Protein AF-A0A932S8Q9-F1 (afdb_monomer)

Secondary structure (DSSP, 8-state):
---PPP----------S----EEE------TT---BPEEEEEEPPP--B-BTTB--EEEEEEEEE-TTT--EE--EEEEEEEE-S--TT--S-GGG----EEEEESSEEEEEEETTEEEEE-TTS-EEEEEEPPSS-EEEEEEEEEEPPTT-B--SS-SBTTEEEEEEEEEESBTTEEEPPPPTTSSEEE--STTSTT-----S---EEEHHHHHHHHHHHHHHHHHHS-PEEE---B-TT-----TTSSS--SS-S-TT--GGGGT-EEEE---SS-GGG-HHHHHHHHHHHHH--BTTB---EEEEEEEETTEEEEEEEEE-

pLDDT: mean 80.4, std 18.23, range [28.53, 97.06]

Radius of gyration: 26.17 Å; Cα contacts (8 Å, |Δi|>4): 790; chains: 1; bounding box: 67×40×75 Å

Sequence (324 aa):
MIKKRYQCFIVIFTLIGLWPYVNSVWACGSISNPCGLTVTYTVYPYPSNLTTGTPSYAKNYLSCYNPWTQQYLDCKFTFKITGLQDSAGHYHNDDTHPLGQLSASGGSSILQPSSLEVTGQTANTQVAITHTMPEASGTIGAELFIYSPPGYSCGYPCYTETSYRAVGTIYVGVQGLGQIQESGNGYWRLTGAYGQPDVKSLHFWNHYGTSSVTGALSLIAWRYFEETERSMGINDMSLPKGGLFDIHNDWKSPHGMLVGTDNHRIGKAADIDRDGINCEDDADLAEAVKFVNKYGYVSGGQPKAKLLCEHGIGFEGFKHIDFN

Nearest PDB structures (foldseek):
  4b5z-assembly1_A  TM=4.995E-01  e=2.429E-01  Staphylococcus aureus subsp. aureus NCTC 8325
  7akk-assembly1_A  TM=3.963E-01  e=1.107E-01  Homo sapiens
  4ncd-assembly1_A  TM=4.479E-01  e=1.734E-01  Escherichia coli P0301867.5
  4y2o-assembly1_A  TM=4.537E-01  e=6.307E-01  Escherichia coli ETEC H10407
  9cqi-assembly1_B  TM=4.800E-01  e=1.733E+00  Homo sapiens

Mean predicted aligned error: 8.85 Å

Solvent-accessible surface area (backbone atoms only — not comparable to full-atom values): 17429 Å² total; per-residue (Å²): 136,86,83,81,83,80,68,71,65,85,70,80,83,84,78,85,82,81,89,64,70,60,74,57,69,33,56,49,38,51,100,88,51,78,35,23,50,30,53,46,50,43,58,58,85,54,58,33,63,62,46,76,78,48,87,43,66,39,57,36,43,40,36,34,25,31,80,88,77,68,44,52,33,51,28,43,38,38,41,37,53,44,77,43,100,46,37,39,51,52,75,60,66,63,94,70,56,64,76,44,36,54,48,74,45,66,46,38,78,74,42,67,89,42,52,48,33,41,34,31,30,20,62,45,34,57,22,41,37,36,35,39,52,39,64,46,24,22,35,35,38,34,40,38,40,38,34,49,39,93,89,37,40,42,28,77,86,46,72,42,66,43,24,37,66,49,77,51,75,46,57,38,20,33,71,70,49,42,71,63,75,67,43,92,83,51,29,28,44,76,46,64,60,66,82,44,92,81,41,68,31,58,54,90,49,26,47,14,16,27,67,41,46,45,48,47,51,52,51,26,22,42,47,30,16,77,77,65,78,44,56,38,36,40,24,45,30,3,26,63,24,17,14,56,55,37,45,66,72,74,84,47,63,76,65,83,61,53,95,52,58,58,38,28,25,58,15,28,24,36,32,41,55,82,82,87,57,44,36,90,72,36,58,58,56,56,47,18,40,50,47,35,58,74,68,41,76,38,80,93,47,64,56,45,57,42,85,43,66,46,80,48,96,94,38,87,36,45,32,32,40,39,49,94

Structure (mmCIF, N/CA/C/O backbone):
data_AF-A0A932S8Q9-F1
#
_entry.id   AF-A0A932S8Q9-F1
#
loop_
_atom_site.group_PDB
_atom_site.id
_atom_site.type_symbol
_atom_site.label_atom_id
_atom_site.label_alt_id
_atom_site.label_comp_id
_atom_site.label_asym_id
_atom_site.label_entity_id
_atom_site.label_seq_id
_atom_site.pdbx_PDB_ins_code
_atom_site.Cartn_x
_atom_site.Cartn_y
_atom_site.Cartn_z
_atom_site.occupancy
_atom_site.B_iso_or_equiv
_atom_site.auth_seq_id
_atom_site.auth_comp_id
_atom_site.auth_asym_id
_atom_site.auth_atom_id
_atom_site.pdbx_PDB_model_num
ATOM 1 N N . MET A 1 1 ? -36.957 -24.932 42.237 1.00 37.59 1 MET A N 1
ATOM 2 C CA . MET A 1 1 ? -36.098 -24.379 41.164 1.00 37.59 1 MET A CA 1
ATOM 3 C C . MET A 1 1 ? -36.980 -23.734 40.104 1.00 37.59 1 MET A C 1
ATOM 5 O O . MET A 1 1 ? -37.648 -24.449 39.371 1.00 37.59 1 MET A O 1
ATOM 9 N N . ILE A 1 2 ? -37.046 -22.400 40.057 1.00 33.06 2 ILE A N 1
ATOM 10 C CA . ILE A 1 2 ? -37.849 -21.665 39.067 1.00 33.06 2 ILE A CA 1
ATOM 11 C C . ILE A 1 2 ? -36.969 -21.422 37.836 1.00 33.06 2 ILE A C 1
ATOM 13 O O . ILE A 1 2 ? -36.035 -20.626 37.894 1.00 33.06 2 ILE A O 1
ATOM 17 N N . LYS A 1 3 ? -37.250 -22.109 36.723 1.00 31.45 3 LYS A N 1
ATOM 18 C CA . LYS A 1 3 ? -36.654 -21.789 35.417 1.00 31.45 3 LYS A CA 1
ATOM 19 C C . LYS A 1 3 ? -37.267 -20.477 34.918 1.00 31.45 3 LYS A C 1
ATOM 21 O O . LYS A 1 3 ? -38.393 -20.481 34.423 1.00 31.45 3 LYS A O 1
ATOM 26 N N . LYS A 1 4 ? -36.551 -19.356 35.052 1.00 31.77 4 LYS A N 1
ATOM 27 C CA . LYS A 1 4 ? -36.931 -18.100 34.386 1.00 31.77 4 LYS A CA 1
ATOM 28 C C . LYS A 1 4 ? -36.739 -18.271 32.877 1.00 31.77 4 LYS A C 1
ATOM 30 O O . LYS A 1 4 ? -35.650 -18.604 32.421 1.00 31.77 4 LYS A O 1
ATOM 35 N N . ARG A 1 5 ? -37.817 -18.086 32.112 1.00 32.16 5 ARG A N 1
ATOM 36 C CA . ARG A 1 5 ? -37.772 -17.984 30.649 1.00 32.16 5 ARG A CA 1
ATOM 37 C C . ARG A 1 5 ? -37.478 -16.530 30.288 1.00 32.16 5 ARG A C 1
ATOM 39 O O . ARG A 1 5 ? -38.196 -15.641 30.736 1.00 32.16 5 ARG A O 1
ATOM 46 N N . TYR A 1 6 ? -36.432 -16.302 29.504 1.00 37.09 6 TYR A N 1
ATOM 47 C CA . TYR A 1 6 ? -36.066 -14.987 28.988 1.00 37.09 6 TYR A CA 1
ATOM 48 C C . TYR A 1 6 ? -36.687 -14.823 27.597 1.00 37.09 6 TYR A C 1
ATOM 50 O O . TYR A 1 6 ? -36.496 -15.678 26.736 1.00 37.09 6 TYR A O 1
ATOM 58 N N . GLN A 1 7 ? -37.460 -13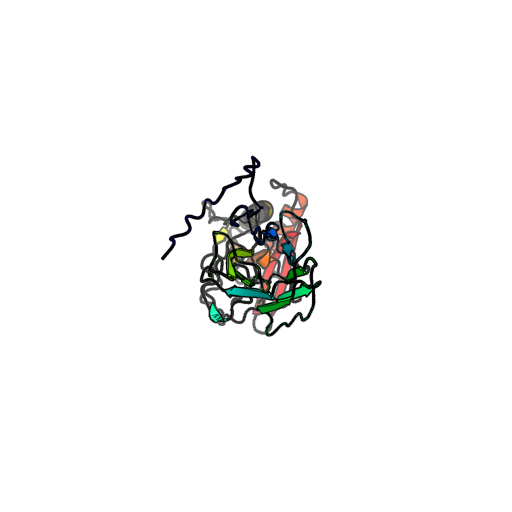.758 27.391 1.00 34.09 7 GLN A N 1
ATOM 59 C CA . GLN A 1 7 ? -37.894 -13.324 26.063 1.00 34.09 7 GLN A CA 1
ATOM 60 C C . GLN A 1 7 ? -36.920 -12.231 25.607 1.00 34.09 7 GLN A C 1
ATOM 62 O O . GLN A 1 7 ? -36.864 -11.182 26.244 1.00 34.09 7 GLN A O 1
ATOM 67 N N . CYS A 1 8 ? -36.125 -12.479 24.561 1.00 35.34 8 CYS A N 1
ATOM 68 C CA . CYS A 1 8 ? -35.377 -11.415 23.882 1.00 35.34 8 CYS A CA 1
ATOM 69 C C . CYS A 1 8 ? -36.233 -10.873 22.731 1.00 35.34 8 CYS A C 1
ATOM 71 O O . CYS A 1 8 ? -36.820 -11.642 21.968 1.00 35.34 8 CYS A O 1
ATOM 73 N N . PHE A 1 9 ? -36.295 -9.549 22.619 1.00 36.12 9 PHE A N 1
ATOM 74 C CA . PHE A 1 9 ? -36.851 -8.857 21.463 1.00 36.12 9 PHE A CA 1
ATOM 75 C C . PHE A 1 9 ? -35.689 -8.466 20.554 1.00 36.12 9 PHE A C 1
ATOM 77 O O . PHE A 1 9 ? -34.791 -7.740 20.973 1.00 36.12 9 PHE A O 1
ATOM 84 N N . ILE A 1 10 ? -35.701 -8.953 19.317 1.00 35.59 10 ILE A N 1
ATOM 85 C CA . ILE A 1 10 ? -34.751 -8.526 18.292 1.00 35.59 10 ILE A CA 1
ATOM 86 C C . ILE A 1 10 ? -35.398 -7.354 17.552 1.00 35.59 10 ILE A C 1
ATOM 88 O O . ILE A 1 10 ? -36.421 -7.531 16.892 1.00 35.59 10 ILE A O 1
ATOM 92 N N . VAL A 1 11 ? -34.811 -6.163 17.661 1.00 32.31 11 VAL A N 1
ATOM 93 C CA . VAL A 1 11 ? -35.176 -5.010 16.829 1.00 32.31 11 VAL A CA 1
ATOM 94 C C . VAL A 1 11 ? -34.116 -4.890 15.741 1.00 32.31 11 VAL A C 1
ATOM 96 O O . VAL A 1 11 ? -33.019 -4.399 15.987 1.00 32.31 11 VAL A O 1
ATOM 99 N N . ILE A 1 12 ? -34.424 -5.386 14.542 1.00 31.80 12 ILE A N 1
ATOM 100 C CA . ILE A 1 12 ? -33.543 -5.259 13.377 1.00 31.80 12 ILE A CA 1
ATOM 101 C C . ILE A 1 12 ? -33.827 -3.908 12.718 1.00 31.80 12 ILE A C 1
ATOM 103 O O . ILE A 1 12 ? -34.877 -3.727 12.106 1.00 31.80 12 ILE A O 1
ATOM 107 N N . PHE A 1 13 ? -32.887 -2.968 12.802 1.00 33.69 13 PHE A N 1
ATOM 108 C CA . PHE A 1 13 ? -32.877 -1.811 11.908 1.00 33.69 13 PHE A CA 1
ATOM 109 C C . PHE A 1 13 ? -32.182 -2.205 10.601 1.00 33.69 13 PHE A C 1
ATOM 111 O O . PHE A 1 13 ? -30.965 -2.108 10.474 1.00 33.69 13 PHE A O 1
ATOM 118 N N . THR A 1 14 ? -32.951 -2.662 9.613 1.00 28.53 14 THR A N 1
ATOM 119 C CA . THR A 1 14 ? -32.487 -2.700 8.221 1.00 28.53 14 THR A CA 1
ATOM 120 C C . THR A 1 14 ? -32.611 -1.302 7.628 1.00 28.53 14 THR A C 1
ATOM 122 O O . THR A 1 14 ? -33.700 -0.895 7.224 1.00 28.53 14 THR A O 1
ATOM 125 N N . LEU A 1 15 ? -31.500 -0.569 7.564 1.00 30.88 15 LEU A N 1
ATOM 126 C CA . LEU A 1 15 ? -31.354 0.541 6.625 1.00 30.88 15 LEU A CA 1
ATOM 127 C C . LEU A 1 15 ? -30.727 0.010 5.333 1.00 30.88 15 LEU A C 1
ATOM 129 O O . LEU A 1 15 ? -29.704 -0.671 5.335 1.00 30.88 15 LEU A O 1
ATOM 133 N N . ILE A 1 16 ? -31.437 0.276 4.244 1.00 33.16 16 ILE A N 1
ATOM 134 C CA . ILE A 1 16 ? -31.186 -0.170 2.878 1.00 33.16 16 ILE A CA 1
ATOM 135 C C . ILE A 1 16 ? -29.974 0.582 2.308 1.00 33.16 16 ILE A C 1
ATOM 137 O O . ILE A 1 16 ? -29.980 1.808 2.285 1.00 33.16 16 ILE A O 1
ATOM 141 N N . GLY A 1 17 ? -28.997 -0.161 1.774 1.00 30.05 17 GLY A N 1
ATOM 142 C CA . GLY A 1 17 ? -28.080 0.310 0.727 1.00 30.05 17 GLY A CA 1
ATOM 143 C C . GLY A 1 17 ? -26.639 0.620 1.154 1.00 30.05 17 GLY A C 1
ATOM 144 O O . GLY A 1 17 ? -26.381 1.666 1.730 1.00 30.05 17 GLY A O 1
ATOM 145 N N . LEU A 1 18 ? -25.712 -0.258 0.736 1.00 31.47 18 LEU A N 1
ATOM 146 C CA . LEU A 1 18 ? -24.248 -0.074 0.647 1.00 31.47 18 LEU A CA 1
ATOM 147 C C . LEU A 1 18 ? -23.500 0.040 2.000 1.00 31.47 18 LEU A C 1
ATOM 149 O O . LEU A 1 18 ? -23.387 1.103 2.599 1.00 31.47 18 LEU A O 1
ATOM 153 N N . TRP A 1 19 ? -22.962 -1.091 2.475 1.00 43.50 19 TRP A N 1
ATOM 154 C CA . TRP A 1 19 ? -22.152 -1.225 3.702 1.00 43.50 19 TRP A CA 1
ATOM 155 C C . TRP A 1 19 ? -20.946 -0.265 3.747 1.00 43.50 19 TRP A C 1
ATOM 157 O O . TRP A 1 19 ? -20.134 -0.283 2.820 1.00 43.50 19 TRP A O 1
ATOM 167 N N . PRO A 1 20 ? -20.811 0.537 4.831 1.00 42.12 20 PRO A N 1
ATOM 168 C CA . PRO A 1 20 ? -19.830 0.221 5.882 1.00 42.12 20 PRO A CA 1
ATOM 169 C C . PRO A 1 20 ? -20.286 0.623 7.310 1.00 42.12 20 PRO A C 1
ATOM 171 O O . PRO A 1 20 ? -19.628 1.410 7.989 1.00 42.12 20 PRO A O 1
ATOM 174 N N . TYR A 1 21 ? -21.401 0.084 7.809 1.00 43.12 21 TYR A N 1
ATOM 175 C CA . TYR A 1 21 ? -21.824 0.336 9.195 1.00 43.12 21 TYR A CA 1
ATOM 176 C C . TYR A 1 21 ? -22.248 -0.958 9.882 1.00 43.12 21 TYR A C 1
ATOM 178 O O . TYR A 1 21 ? -23.346 -1.462 9.650 1.00 43.12 21 TYR A O 1
ATOM 186 N N . VAL A 1 22 ? -21.404 -1.483 10.772 1.00 42.62 22 VAL A N 1
ATOM 187 C CA . VAL A 1 22 ? -21.849 -2.485 11.745 1.00 42.62 22 VAL A CA 1
ATOM 188 C C . VAL A 1 22 ? -22.430 -1.726 12.939 1.00 42.62 22 VAL A C 1
ATOM 190 O O . VAL A 1 22 ? -21.763 -1.497 13.942 1.00 42.62 22 VAL A O 1
ATOM 193 N N . ASN A 1 23 ? -23.684 -1.287 12.819 1.00 42.12 23 ASN A N 1
ATOM 194 C CA . ASN A 1 23 ? -24.466 -0.844 13.973 1.00 42.12 23 ASN A CA 1
ATOM 195 C C . ASN A 1 23 ? -25.100 -2.087 14.603 1.00 42.12 23 ASN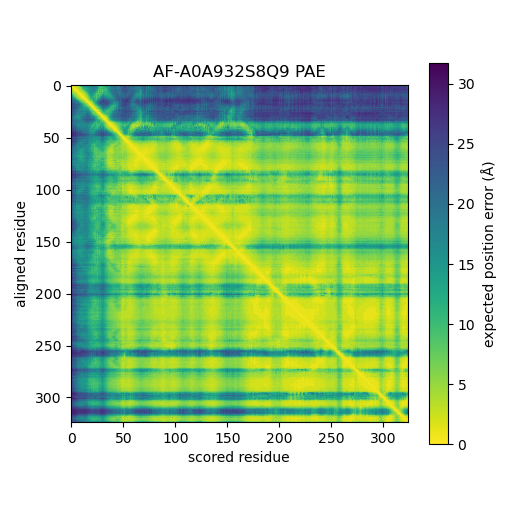 A C 1
ATOM 197 O O . ASN A 1 23 ? -26.204 -2.490 14.241 1.00 42.12 23 ASN A O 1
ATOM 201 N N . SER A 1 24 ? -24.391 -2.744 15.515 1.00 45.38 24 SER A N 1
ATOM 202 C CA . SER A 1 24 ? -24.961 -3.840 16.297 1.00 45.38 24 SER A CA 1
ATOM 203 C C . SER A 1 24 ? -25.842 -3.266 17.412 1.00 45.38 24 SER A C 1
ATOM 205 O O . SER A 1 24 ? -25.344 -2.910 18.476 1.00 45.38 24 SER A O 1
ATOM 207 N N . VAL A 1 25 ? -27.151 -3.153 17.159 1.00 42.47 25 VAL A N 1
ATOM 208 C CA . VAL A 1 25 ? -28.161 -2.795 18.169 1.00 42.47 25 VAL A CA 1
ATOM 209 C C . VAL A 1 25 ? -28.663 -4.080 18.824 1.00 42.47 25 VAL A C 1
ATOM 211 O O . VAL A 1 25 ? -29.360 -4.852 18.170 1.00 42.47 25 VAL A O 1
ATOM 214 N N . TRP A 1 26 ? -28.343 -4.322 20.102 1.00 49.72 26 TRP A N 1
ATOM 215 C CA . TRP A 1 26 ? -28.833 -5.520 20.799 1.00 49.72 26 TRP A CA 1
ATOM 216 C C . TRP A 1 26 ? -29.267 -5.236 22.236 1.00 49.72 26 TRP A C 1
ATOM 218 O O . TRP A 1 26 ? -28.491 -4.819 23.094 1.00 49.72 26 TRP A O 1
ATOM 228 N N . ALA A 1 27 ? -30.543 -5.516 22.496 1.00 39.50 27 ALA A N 1
ATOM 229 C CA . ALA A 1 27 ? -31.161 -5.498 23.808 1.00 39.50 27 ALA A CA 1
ATOM 230 C C . ALA A 1 27 ? -31.466 -6.940 24.240 1.00 39.50 27 ALA A C 1
ATOM 232 O O . ALA A 1 27 ? -32.374 -7.570 23.704 1.00 39.50 27 ALA A O 1
ATOM 233 N N . CYS A 1 28 ? -30.771 -7.450 25.257 1.00 37.69 28 CYS A N 1
ATOM 234 C CA . CYS A 1 28 ? -31.339 -8.496 26.103 1.00 37.69 28 CYS A CA 1
ATOM 235 C C . CYS A 1 28 ? -31.352 -7.980 27.542 1.00 37.69 28 CYS A C 1
ATOM 237 O O . CYS A 1 28 ? -30.329 -7.815 28.196 1.00 37.69 28 CYS A O 1
ATOM 239 N N . GLY A 1 29 ? -32.564 -7.716 28.007 1.00 39.19 29 GLY A N 1
ATOM 240 C CA . GLY A 1 29 ? -32.916 -7.543 29.398 1.00 39.19 29 GLY A CA 1
ATOM 241 C C . GLY A 1 29 ? -34.372 -7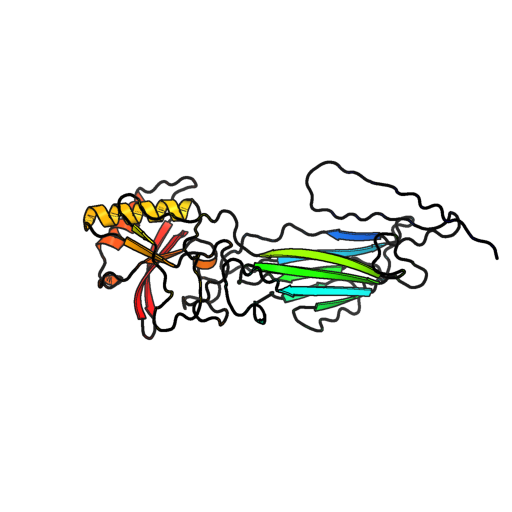.951 29.520 1.00 39.19 29 GLY A C 1
ATOM 242 O O . GLY A 1 29 ? -35.206 -7.522 28.725 1.00 39.19 29 GLY A O 1
ATOM 243 N N . SER A 1 30 ? -34.690 -8.820 30.480 1.00 46.41 30 SER A N 1
ATOM 244 C CA . SER A 1 30 ? -36.084 -9.024 30.885 1.00 46.41 30 SER A CA 1
ATOM 245 C C . SER A 1 30 ? -36.739 -7.666 31.162 1.00 46.41 30 SER A C 1
ATOM 247 O O . SER A 1 30 ? -36.036 -6.745 31.573 1.00 46.41 30 SER A O 1
ATOM 249 N N . ILE A 1 31 ? -38.066 -7.567 31.045 1.00 50.28 31 ILE A N 1
ATOM 250 C CA . ILE A 1 31 ? -38.866 -6.349 31.306 1.00 50.28 31 ILE A CA 1
ATOM 251 C C . ILE A 1 31 ? -38.494 -5.653 32.643 1.00 50.28 31 ILE A C 1
ATOM 253 O O . ILE A 1 31 ? -38.720 -4.460 32.800 1.00 50.28 31 ILE A O 1
ATOM 257 N N . SER A 1 32 ? -37.874 -6.366 33.593 1.00 50.59 32 SER A N 1
ATOM 258 C CA . SER A 1 32 ? -37.422 -5.846 34.888 1.00 50.59 32 SER A CA 1
ATOM 259 C C . SER A 1 32 ? -35.958 -5.372 34.992 1.00 50.59 32 SER A C 1
ATOM 261 O O . SER A 1 32 ? -35.598 -4.897 36.060 1.00 50.59 32 SER A O 1
ATOM 263 N N . ASN A 1 33 ? -35.091 -5.540 33.981 1.00 48.50 33 ASN A N 1
ATOM 264 C CA . ASN A 1 33 ? -33.709 -5.016 34.022 1.00 48.50 33 ASN A CA 1
ATOM 265 C C . ASN A 1 33 ? -33.083 -4.904 32.611 1.00 48.50 33 ASN A C 1
ATOM 267 O O . ASN A 1 33 ? -32.490 -5.868 32.117 1.00 48.50 33 ASN A O 1
ATOM 271 N N . PRO A 1 34 ? -33.230 -3.752 31.937 1.00 52.25 34 PRO A N 1
ATOM 272 C CA . PRO A 1 34 ? -32.630 -3.487 30.637 1.00 52.25 34 PRO A CA 1
ATOM 273 C C . PRO A 1 34 ? -31.204 -2.927 30.805 1.00 52.25 34 PRO A C 1
ATOM 275 O O . PRO A 1 34 ? -30.999 -1.718 30.804 1.00 52.25 34 PRO A O 1
ATOM 278 N N . CYS A 1 35 ? -30.206 -3.802 30.960 1.00 53.91 35 CYS A N 1
ATOM 279 C CA . CYS A 1 35 ? -28.782 -3.420 31.009 1.00 53.91 35 CYS A CA 1
ATOM 280 C C . CYS A 1 35 ? -28.013 -3.958 29.790 1.00 53.91 35 CYS A C 1
ATOM 282 O O . CYS A 1 35 ? -26.987 -4.620 29.919 1.00 53.91 35 CYS A O 1
ATOM 284 N N . GLY A 1 36 ? -28.544 -3.723 28.594 1.00 57.41 36 GLY A N 1
ATOM 285 C CA . GLY A 1 36 ? -27.847 -3.938 27.325 1.00 57.41 36 GLY A CA 1
ATOM 286 C C . GLY A 1 36 ? -26.812 -2.849 27.043 1.00 57.41 36 GLY A C 1
ATOM 287 O O . GLY A 1 36 ? -27.015 -1.674 27.347 1.00 57.41 36 GLY A O 1
ATOM 288 N N . LEU A 1 37 ? -25.697 -3.268 26.458 1.00 61.66 37 LEU A N 1
ATOM 289 C CA . LEU A 1 37 ? -24.609 -2.421 25.992 1.00 61.66 37 LEU A CA 1
ATOM 290 C C . LEU A 1 37 ? -24.703 -2.285 24.469 1.00 61.66 37 LEU A C 1
ATOM 292 O O . LEU A 1 37 ? -24.763 -3.301 23.781 1.00 61.66 37 LEU A O 1
ATOM 296 N N . THR A 1 38 ? -24.664 -1.060 23.938 1.00 64.25 38 THR A N 1
ATOM 297 C CA . THR A 1 38 ? -24.462 -0.848 22.496 1.00 64.25 38 THR A CA 1
ATOM 298 C C . THR A 1 38 ? -23.033 -0.414 22.221 1.00 64.25 38 THR A C 1
ATOM 300 O O . THR A 1 38 ? -22.526 0.514 22.853 1.00 64.25 38 THR A O 1
ATOM 303 N N . VAL A 1 39 ? -22.406 -1.100 21.267 1.00 63.59 39 VAL A N 1
ATOM 304 C CA . VAL A 1 39 ? -21.094 -0.769 20.719 1.00 63.59 39 VAL A CA 1
ATOM 305 C C . VAL A 1 39 ? -21.303 -0.227 19.316 1.00 63.59 39 VAL A C 1
ATOM 307 O O . VAL A 1 39 ? -21.825 -0.932 18.452 1.00 63.59 39 VAL A O 1
ATOM 310 N N . THR A 1 40 ? -20.857 1.003 19.083 1.00 65.19 40 THR A N 1
ATOM 311 C CA . THR A 1 40 ? -20.705 1.527 17.723 1.00 65.19 40 THR A CA 1
ATOM 312 C C . THR A 1 40 ? -19.247 1.395 17.317 1.00 65.19 40 THR A C 1
ATOM 314 O O . THR A 1 40 ? -18.369 1.878 18.034 1.00 65.19 40 THR A O 1
ATOM 317 N N . TYR A 1 41 ? -19.014 0.746 16.176 1.00 59.31 41 TYR A N 1
ATOM 318 C CA . TYR A 1 41 ? -17.709 0.610 15.541 1.00 59.31 41 TYR A CA 1
ATOM 319 C C . TYR A 1 41 ? -17.835 0.992 14.064 1.00 59.31 41 TYR A C 1
ATOM 321 O O . TYR A 1 41 ? -18.415 0.257 13.263 1.00 59.31 41 TYR A O 1
ATOM 329 N N . THR A 1 42 ? -17.318 2.169 13.714 1.00 57.84 42 THR A N 1
ATOM 330 C CA . THR A 1 42 ? -17.325 2.668 12.332 1.00 57.84 42 THR A CA 1
ATOM 331 C C . THR A 1 42 ? -15.949 2.484 11.718 1.00 57.84 42 THR A C 1
ATOM 333 O O . THR A 1 42 ? -14.979 3.069 12.201 1.00 57.84 42 THR A O 1
ATOM 336 N N . VAL A 1 43 ? -15.894 1.714 10.632 1.00 57.97 43 VAL A N 1
ATOM 337 C CA . VAL A 1 43 ? -14.712 1.569 9.781 1.00 57.97 43 VAL A CA 1
ATOM 338 C C . VAL A 1 43 ? -14.897 2.468 8.569 1.00 57.97 43 VAL A C 1
ATOM 340 O O . VAL A 1 43 ? -15.793 2.243 7.757 1.00 57.97 43 VAL A O 1
ATOM 343 N N . TYR A 1 44 ? -14.062 3.494 8.437 1.00 56.09 44 TYR A N 1
ATOM 344 C CA . TYR A 1 44 ? -13.977 4.228 7.175 1.00 56.09 44 TYR A CA 1
ATOM 345 C C . TYR A 1 44 ? -13.270 3.355 6.134 1.00 56.09 44 TYR A C 1
ATOM 347 O O . TYR A 1 44 ? -12.365 2.611 6.521 1.00 56.09 44 TYR A O 1
ATOM 355 N N . PRO A 1 45 ? -13.657 3.419 4.841 1.00 54.81 45 PRO A N 1
ATOM 356 C CA . PRO A 1 45 ? -12.973 2.674 3.793 1.00 54.81 45 PRO A CA 1
ATOM 357 C C . PRO A 1 45 ? -11.476 2.939 3.909 1.00 54.81 45 PRO A C 1
ATOM 359 O O . PRO A 1 45 ? -11.037 4.092 3.892 1.00 54.81 45 PRO A O 1
ATOM 362 N N . TYR A 1 46 ? -10.722 1.864 4.128 1.00 58.50 46 TYR A N 1
ATOM 363 C CA . TYR A 1 46 ? -9.284 1.946 4.298 1.00 58.50 46 TYR A CA 1
ATOM 364 C C . TYR A 1 46 ? -8.704 2.633 3.065 1.00 58.50 46 TYR A C 1
ATOM 366 O O . TYR A 1 46 ? -9.104 2.280 1.951 1.00 58.50 46 TYR A O 1
ATOM 374 N N . PRO A 1 47 ? -7.832 3.640 3.234 1.00 53.72 47 PRO A N 1
ATOM 375 C CA . PRO A 1 47 ? -7.215 4.319 2.111 1.00 53.72 47 PRO A CA 1
ATOM 376 C C . PRO A 1 47 ? -6.362 3.312 1.344 1.00 53.72 47 PRO A C 1
ATOM 378 O O . PRO A 1 47 ? -5.190 3.092 1.619 1.00 53.72 47 PRO A O 1
ATOM 381 N N . SER A 1 48 ? -6.975 2.735 0.328 1.00 55.16 48 SER A N 1
ATOM 382 C CA . SER A 1 48 ? -6.357 1.998 -0.761 1.00 55.16 48 SER A CA 1
ATOM 383 C C . SER A 1 48 ? -5.694 2.949 -1.761 1.00 55.16 48 SER A C 1
ATOM 385 O O . SER A 1 48 ? -5.617 2.641 -2.941 1.00 55.16 48 SER A O 1
ATOM 387 N N . ASN A 1 49 ? -5.312 4.143 -1.318 1.00 59.62 49 ASN A N 1
ATOM 388 C CA . ASN A 1 49 ? -4.658 5.160 -2.120 1.00 59.62 49 ASN A CA 1
ATOM 389 C C . ASN A 1 49 ? -3.428 5.593 -1.332 1.00 59.62 49 ASN A C 1
ATOM 391 O O . ASN A 1 49 ? -3.373 6.722 -0.848 1.00 59.62 49 ASN A O 1
ATOM 395 N N . LEU A 1 50 ? -2.474 4.676 -1.137 1.00 70.88 50 LEU A N 1
ATOM 396 C CA . LEU A 1 50 ? -1.150 5.067 -0.665 1.00 70.88 50 LEU A CA 1
ATOM 397 C C . LEU A 1 50 ? -0.674 6.233 -1.541 1.00 70.88 50 LEU A C 1
ATOM 399 O O . LEU A 1 50 ? -0.586 6.103 -2.756 1.00 70.88 50 LEU A O 1
ATOM 403 N N . THR A 1 51 ? -0.392 7.379 -0.932 1.00 71.38 51 THR A N 1
ATOM 404 C CA . THR A 1 51 ? 0.109 8.572 -1.625 1.00 71.38 51 THR A CA 1
ATOM 405 C C . THR A 1 51 ? 1.534 8.842 -1.197 1.00 71.38 51 THR A C 1
ATOM 407 O O . THR A 1 51 ? 1.832 8.861 -0.000 1.00 71.38 51 THR A O 1
ATOM 410 N N . THR A 1 52 ? 2.415 9.035 -2.167 1.00 68.69 52 THR A N 1
ATOM 411 C CA . THR A 1 52 ? 3.828 9.361 -1.968 1.00 68.69 52 THR A CA 1
ATOM 412 C C . THR A 1 52 ? 3.997 10.485 -0.936 1.00 68.69 52 THR A C 1
ATOM 414 O O . THR A 1 52 ? 3.302 11.502 -0.990 1.00 68.69 52 THR A O 1
ATOM 417 N N . GLY A 1 53 ? 4.858 10.270 0.061 1.00 68.62 53 GLY A N 1
ATOM 418 C CA . GLY A 1 53 ? 5.175 11.239 1.118 1.00 68.62 53 GLY A CA 1
ATOM 419 C C . GLY A 1 53 ? 4.049 11.617 2.096 1.00 68.62 53 GLY A C 1
ATOM 420 O O . GLY A 1 53 ? 4.289 12.424 2.991 1.00 68.62 53 GLY A O 1
ATOM 421 N N . THR A 1 54 ? 2.835 11.066 1.970 1.00 75.69 54 THR A N 1
ATOM 422 C CA . THR A 1 54 ? 1.713 11.382 2.873 1.00 75.69 54 THR A CA 1
ATOM 423 C C . THR A 1 54 ? 1.200 10.113 3.555 1.00 75.69 54 THR A C 1
ATOM 425 O O . THR A 1 54 ? 0.669 9.231 2.871 1.00 75.69 54 THR A O 1
ATOM 428 N N . PRO A 1 55 ? 1.322 10.002 4.894 1.00 80.62 55 PRO A N 1
ATOM 429 C CA . PRO A 1 55 ? 0.790 8.864 5.623 1.00 80.62 55 PRO A CA 1
ATOM 430 C C . PRO A 1 55 ? -0.721 8.752 5.443 1.00 80.62 55 PRO A C 1
ATOM 432 O O . PRO A 1 55 ? -1.462 9.734 5.497 1.00 80.62 55 PRO A O 1
ATOM 435 N N . SER A 1 56 ? -1.173 7.523 5.249 1.00 83.62 56 SER A N 1
ATOM 436 C CA . SER A 1 56 ? -2.587 7.191 5.179 1.00 83.62 56 SER A CA 1
ATOM 437 C C . SER A 1 56 ? -3.075 6.729 6.551 1.00 83.62 56 SER A C 1
ATOM 439 O O . SER A 1 56 ? -2.338 6.071 7.282 1.00 83.62 56 SER A O 1
ATOM 441 N N . TYR A 1 57 ? -4.313 7.062 6.917 1.00 85.69 57 TYR A N 1
ATOM 442 C CA . TYR A 1 57 ? -4.859 6.746 8.239 1.00 85.69 57 TYR A CA 1
ATOM 443 C C . TYR A 1 57 ? -6.216 6.059 8.131 1.00 85.69 57 TYR A C 1
ATOM 445 O O . TYR A 1 57 ? -7.066 6.485 7.350 1.00 85.69 57 TYR A O 1
ATOM 453 N N . ALA A 1 58 ? -6.462 5.073 8.991 1.00 84.00 58 ALA A N 1
ATOM 454 C CA . ALA A 1 58 ? -7.815 4.650 9.330 1.00 84.00 58 ALA A CA 1
ATOM 455 C C . ALA A 1 58 ? -8.165 5.091 10.742 1.00 84.00 58 ALA A C 1
ATOM 457 O O . ALA A 1 58 ? -7.358 4.981 11.664 1.00 84.00 58 ALA A O 1
ATOM 458 N N . LYS A 1 59 ? -9.392 5.575 10.911 1.00 86.81 59 LYS A N 1
ATOM 459 C CA . LYS A 1 59 ? -9.933 5.937 12.216 1.00 86.81 59 LYS A CA 1
ATOM 460 C C . LYS A 1 59 ? -11.100 5.030 12.536 1.00 86.81 59 LYS A C 1
ATOM 462 O O . LYS A 1 59 ? -12.047 4.941 11.760 1.00 86.81 59 LYS A O 1
ATOM 467 N N . ASN A 1 60 ? -11.019 4.395 13.692 1.00 86.94 60 ASN A N 1
ATOM 468 C CA . ASN A 1 60 ? -12.093 3.622 14.273 1.00 86.94 60 ASN A CA 1
ATOM 469 C C . ASN A 1 60 ? -12.627 4.386 15.473 1.00 86.94 60 ASN A C 1
ATOM 471 O O . ASN A 1 60 ? -11.869 4.743 16.375 1.00 86.94 60 ASN A O 1
ATOM 475 N N . TYR A 1 61 ? -13.929 4.628 15.488 1.00 88.62 61 TYR A N 1
ATOM 476 C CA . TYR A 1 61 ? -14.587 5.257 16.622 1.00 88.62 61 TYR A CA 1
ATOM 477 C C . TYR A 1 61 ? -15.243 4.176 17.463 1.00 88.62 61 TYR A C 1
ATOM 479 O O . TYR A 1 61 ? -16.006 3.366 16.942 1.00 88.62 61 TYR A O 1
ATOM 487 N N . LEU A 1 62 ? -14.922 4.178 18.749 1.00 90.88 62 LEU A N 1
ATOM 488 C CA . LEU A 1 62 ? -15.428 3.260 19.749 1.00 90.88 62 LEU A CA 1
ATOM 489 C C . LEU A 1 62 ? -16.231 4.053 20.771 1.00 90.88 62 LEU A C 1
ATOM 491 O O . LEU A 1 62 ? -15.747 5.024 21.344 1.00 90.88 62 LEU A O 1
ATOM 495 N N . SER A 1 63 ? -17.446 3.612 21.051 1.00 89.56 63 SER A N 1
ATOM 496 C CA . SER A 1 63 ? -18.191 4.102 22.204 1.00 89.56 63 SER A CA 1
ATOM 497 C C . SER A 1 63 ? -19.077 3.004 22.758 1.00 89.56 63 SER A C 1
ATOM 499 O O . SER A 1 63 ? -19.525 2.125 22.020 1.00 89.56 63 SER A O 1
ATOM 501 N N . CYS A 1 64 ? -19.314 3.086 24.059 1.00 90.25 64 CYS A N 1
ATOM 502 C CA . CYS A 1 64 ? -20.254 2.255 24.779 1.00 90.25 64 CYS A CA 1
ATOM 503 C C . CYS A 1 64 ? -21.378 3.136 25.292 1.00 90.25 64 CYS A C 1
ATOM 505 O O . CYS A 1 64 ? -21.099 4.166 25.902 1.00 90.25 64 CYS A O 1
ATOM 507 N N . TYR A 1 65 ? -22.631 2.747 25.088 1.00 87.62 65 TYR A N 1
ATOM 508 C CA . TYR A 1 65 ? -23.754 3.472 25.672 1.00 87.62 65 TYR A CA 1
ATOM 509 C C . TYR A 1 65 ? -24.916 2.552 26.026 1.00 87.62 65 TYR A C 1
ATOM 511 O O . TYR A 1 65 ? -25.073 1.451 25.488 1.00 87.62 65 TYR A O 1
ATOM 519 N N . ASN A 1 66 ? -25.729 3.029 26.960 1.00 85.19 66 ASN A N 1
ATOM 520 C CA . ASN A 1 66 ? -27.008 2.437 27.302 1.00 85.19 66 ASN A CA 1
ATOM 521 C C . ASN A 1 66 ? -28.036 2.845 26.223 1.00 85.19 66 ASN A C 1
ATOM 523 O O . ASN A 1 66 ? -28.295 4.039 26.068 1.00 85.19 66 ASN A O 1
ATOM 527 N N . PRO A 1 67 ? -28.638 1.907 25.471 1.00 79.25 67 PRO A N 1
ATOM 528 C CA . PRO A 1 67 ? -29.507 2.248 24.343 1.00 79.25 67 PRO A CA 1
ATOM 529 C C . PRO A 1 67 ? -30.835 2.899 24.755 1.00 79.25 67 PRO A C 1
ATOM 531 O O . PRO A 1 67 ? -31.465 3.555 23.931 1.00 79.25 67 PRO A O 1
ATOM 534 N N . TRP A 1 68 ? -31.268 2.742 26.010 1.00 82.94 68 TRP A N 1
ATOM 535 C CA . TRP A 1 68 ? -32.517 3.330 26.503 1.00 82.94 68 TRP A CA 1
ATOM 536 C C . TRP A 1 68 ? -32.317 4.746 27.033 1.00 82.94 68 TRP A C 1
ATOM 538 O O . TRP A 1 68 ? -33.159 5.608 26.801 1.00 82.94 68 TRP A O 1
ATOM 548 N N . THR A 1 69 ? -31.211 4.995 27.740 1.00 88.12 69 THR A N 1
ATOM 549 C CA . THR A 1 69 ? -30.915 6.315 28.323 1.00 88.12 69 THR A CA 1
ATOM 550 C C . THR A 1 69 ? -30.023 7.178 27.438 1.00 88.12 69 THR A C 1
ATOM 552 O O . THR A 1 69 ? -29.875 8.364 27.712 1.00 88.12 69 THR A O 1
ATOM 555 N N . GLN A 1 70 ? -29.406 6.592 26.408 1.00 86.88 70 GLN A N 1
ATOM 556 C CA . GLN A 1 70 ? -28.363 7.202 25.573 1.00 86.88 70 GLN A CA 1
ATOM 557 C C . GLN A 1 70 ? -27.136 7.682 26.366 1.00 86.88 70 GLN A C 1
ATOM 559 O O . GLN A 1 70 ? -26.305 8.431 25.856 1.00 86.88 70 GLN A O 1
ATOM 564 N N . GLN A 1 71 ? -26.991 7.243 27.617 1.00 91.62 71 GLN A N 1
ATOM 565 C CA . GLN A 1 71 ? -25.852 7.597 28.448 1.00 91.62 71 GLN A CA 1
ATOM 566 C C . GLN A 1 71 ? -24.626 6.788 28.022 1.00 91.62 71 GLN A C 1
ATOM 568 O O . GLN A 1 71 ? -24.686 5.556 27.966 1.00 91.62 71 GLN A O 1
ATOM 573 N N . TYR A 1 72 ? -23.507 7.472 27.779 1.00 91.50 72 TYR A N 1
ATOM 574 C CA . TYR A 1 72 ? -22.225 6.809 27.578 1.00 91.50 72 TYR A CA 1
ATOM 575 C C . TYR A 1 72 ? -21.797 6.045 28.830 1.00 91.50 72 TYR A C 1
ATOM 577 O O . TYR A 1 72 ? -21.953 6.512 29.958 1.00 91.50 72 TYR A O 1
ATOM 585 N N . LEU A 1 73 ? -21.227 4.871 28.600 1.00 93.12 73 LEU A N 1
ATOM 586 C CA . LEU A 1 73 ? -20.720 3.968 29.614 1.00 93.12 73 LEU A CA 1
ATOM 587 C C . LEU A 1 73 ? -19.205 3.860 29.486 1.00 93.12 73 LEU A C 1
ATOM 589 O O . LEU A 1 73 ? -18.647 3.958 28.389 1.00 93.12 73 LEU A O 1
ATOM 593 N N . ASP A 1 74 ? -18.552 3.628 30.615 1.00 95.38 74 ASP A N 1
ATOM 594 C CA . ASP A 1 74 ? -17.129 3.343 30.673 1.00 95.38 74 ASP A CA 1
ATOM 595 C C . ASP A 1 74 ? -16.864 1.846 30.469 1.00 95.38 74 ASP A C 1
ATOM 597 O O . ASP A 1 74 ? -17.100 1.020 31.350 1.00 95.38 74 ASP A O 1
ATOM 601 N N . CYS A 1 75 ? -16.397 1.493 29.279 1.00 94.69 75 CYS A N 1
ATOM 602 C CA . CYS A 1 75 ? -15.991 0.148 28.911 1.00 94.69 75 CYS A CA 1
ATOM 603 C C . CYS A 1 75 ? -14.479 0.066 28.818 1.00 94.69 75 CYS A C 1
ATOM 605 O O . CYS A 1 75 ? -13.832 0.943 28.242 1.00 94.69 75 CYS A O 1
ATOM 607 N N . LYS A 1 76 ? -13.930 -1.068 29.252 1.00 96.75 76 LYS A N 1
ATOM 608 C CA . LYS A 1 76 ? -12.552 -1.423 28.910 1.00 96.75 76 LYS A CA 1
ATOM 609 C C . LYS A 1 76 ? -12.504 -1.943 27.481 1.00 96.75 76 LYS A C 1
ATOM 611 O O . LYS A 1 76 ? -13.415 -2.658 27.062 1.00 96.75 76 LYS A O 1
ATOM 616 N N . PHE A 1 77 ? -11.431 -1.643 26.764 1.00 95.50 77 PHE A N 1
ATOM 617 C CA . PHE A 1 77 ? -11.216 -2.163 25.421 1.00 95.50 77 PHE A CA 1
ATOM 618 C C . PHE A 1 77 ? -9.759 -2.547 25.166 1.00 95.50 77 PHE A C 1
ATOM 620 O O . PHE A 1 77 ? -8.842 -2.022 25.801 1.00 95.50 77 PHE A O 1
ATOM 627 N N . THR A 1 78 ? -9.583 -3.435 24.191 1.00 96.75 78 THR A N 1
ATOM 628 C CA . THR A 1 78 ? -8.307 -3.810 23.577 1.00 96.75 78 THR A CA 1
ATOM 629 C C . THR A 1 78 ? -8.515 -3.810 22.069 1.00 96.75 78 THR A C 1
ATOM 631 O O . THR A 1 78 ? -9.420 -4.480 21.582 1.00 96.75 78 THR A O 1
ATOM 634 N N . PHE A 1 79 ? -7.693 -3.077 21.328 1.00 95.38 79 PHE A N 1
ATOM 635 C CA . PHE A 1 79 ? -7.651 -3.117 19.871 1.00 95.38 79 PHE A CA 1
ATOM 636 C C . PHE A 1 79 ? -6.261 -3.549 19.428 1.00 95.38 79 PHE A C 1
ATOM 638 O O . PHE A 1 79 ? -5.271 -2.938 19.829 1.00 95.38 79 PHE A O 1
ATOM 645 N N . LYS A 1 80 ? -6.195 -4.590 18.604 1.00 96.25 80 LYS A N 1
ATOM 646 C CA . LYS A 1 80 ? -4.958 -5.208 18.137 1.00 96.25 80 LYS A CA 1
ATOM 647 C C . LYS A 1 80 ? -4.963 -5.329 16.619 1.00 96.25 80 LYS A C 1
ATOM 649 O O . LYS A 1 80 ? -6.005 -5.601 16.025 1.00 96.25 80 LYS A O 1
ATOM 654 N N . ILE A 1 81 ? -3.793 -5.174 16.010 1.00 94.06 81 ILE A N 1
ATOM 655 C CA . ILE A 1 81 ? -3.553 -5.510 14.604 1.00 94.06 81 ILE A CA 1
ATOM 656 C C . ILE A 1 81 ? -2.524 -6.635 14.471 1.00 94.06 81 ILE A C 1
ATOM 658 O O . ILE A 1 81 ? -1.620 -6.772 15.297 1.00 94.06 81 ILE A O 1
ATOM 662 N N . THR A 1 82 ? -2.668 -7.454 13.432 1.00 93.12 82 THR A N 1
ATOM 663 C CA . THR A 1 82 ? -1.774 -8.579 13.115 1.00 93.12 82 THR A CA 1
ATOM 664 C C . THR A 1 82 ? -1.580 -8.705 11.607 1.00 93.12 82 THR A C 1
ATOM 666 O O . THR A 1 82 ? -2.533 -8.503 10.859 1.00 93.12 82 THR A O 1
ATOM 669 N N . GLY A 1 83 ? -0.392 -9.097 11.148 1.00 85.94 83 GLY A N 1
ATOM 670 C CA . GLY A 1 83 ? -0.170 -9.433 9.739 1.00 85.94 83 GLY A CA 1
ATOM 671 C C . GLY A 1 83 ? -0.949 -10.686 9.340 1.00 85.94 83 GLY A C 1
ATOM 672 O O . GLY A 1 83 ? -1.071 -11.618 10.138 1.00 85.94 83 GLY A O 1
ATOM 673 N N . LEU A 1 84 ? -1.507 -10.701 8.129 1.00 80.31 84 LEU A N 1
ATOM 674 C CA . LEU A 1 84 ? -2.080 -11.898 7.507 1.00 80.31 84 LEU A CA 1
ATOM 675 C C . LEU A 1 84 ? -1.203 -12.309 6.315 1.00 80.31 84 LEU A C 1
ATOM 677 O O . LEU A 1 84 ? -0.582 -11.451 5.697 1.00 80.31 84 LEU A O 1
ATOM 681 N N . GLN A 1 85 ? -1.189 -13.603 5.968 1.00 76.88 85 GLN A N 1
ATOM 682 C CA . GLN A 1 85 ? -0.356 -14.206 4.900 1.00 76.88 85 GLN A CA 1
ATOM 683 C C . GLN A 1 85 ? -0.734 -13.780 3.458 1.00 76.88 85 GLN A C 1
ATOM 685 O O . GLN A 1 85 ? -0.493 -14.502 2.497 1.00 76.88 85 GLN A O 1
ATOM 690 N N . ASP A 1 86 ? -1.360 -12.618 3.284 1.00 75.00 86 ASP A N 1
ATOM 691 C CA . ASP A 1 86 ? -1.636 -12.010 1.982 1.00 75.00 86 ASP A CA 1
ATOM 692 C C . ASP A 1 86 ? -0.905 -10.674 1.913 1.00 75.00 86 ASP A C 1
ATOM 694 O O . ASP A 1 86 ? -1.435 -9.594 2.187 1.00 75.00 86 ASP A O 1
ATOM 698 N N . SER A 1 87 ? 0.356 -10.798 1.550 1.00 71.12 87 SER A N 1
ATOM 699 C CA . SER A 1 87 ? 1.336 -9.735 1.467 1.00 71.12 87 SER A CA 1
ATOM 700 C C . SER A 1 87 ? 1.309 -9.029 0.105 1.00 71.12 87 SER A C 1
ATOM 702 O O . SER A 1 87 ? 2.243 -8.325 -0.253 1.00 71.12 87 SER A O 1
ATOM 704 N N . ALA A 1 88 ? 0.243 -9.217 -0.687 1.00 79.44 88 ALA A N 1
ATOM 705 C CA . ALA A 1 88 ? -0.010 -8.431 -1.891 1.00 79.44 88 ALA A CA 1
ATOM 706 C C . ALA A 1 88 ? 1.123 -8.426 -2.940 1.00 79.44 88 ALA A C 1
ATOM 708 O O . ALA A 1 88 ? 1.305 -7.435 -3.643 1.00 79.44 88 ALA A O 1
ATOM 709 N N . GLY A 1 89 ? 1.845 -9.543 -3.068 1.00 78.94 89 GLY A N 1
ATOM 710 C CA . GLY A 1 89 ? 2.983 -9.705 -3.981 1.00 78.94 89 GLY A CA 1
ATOM 711 C C . GLY A 1 89 ? 4.334 -9.857 -3.275 1.00 78.94 89 GLY A C 1
ATOM 712 O O . GLY A 1 89 ? 5.313 -10.217 -3.922 1.00 78.94 89 GLY A O 1
ATOM 713 N N . HIS A 1 90 ? 4.391 -9.645 -1.959 1.00 80.81 90 HIS A N 1
ATOM 714 C CA . HIS A 1 90 ? 5.593 -9.834 -1.143 1.00 80.81 90 HIS A CA 1
ATOM 715 C C . HIS A 1 90 ? 5.733 -11.275 -0.628 1.00 80.81 90 HIS A C 1
ATOM 717 O O . HIS A 1 90 ? 5.350 -11.589 0.493 1.00 80.81 90 HIS A O 1
ATOM 723 N N . TYR A 1 91 ? 6.291 -12.194 -1.406 1.00 80.94 91 TYR A N 1
ATOM 724 C CA . TYR A 1 91 ? 6.394 -13.605 -0.995 1.00 80.94 91 TYR A CA 1
ATOM 725 C C . TYR A 1 91 ? 7.552 -13.893 -0.021 1.00 80.94 91 TYR A C 1
ATOM 727 O O . TYR A 1 91 ? 8.367 -14.783 -0.268 1.00 80.94 91 TYR A O 1
ATOM 735 N N . HIS A 1 92 ? 7.668 -13.124 1.065 1.00 77.31 92 HIS A N 1
ATOM 736 C CA . HIS A 1 92 ? 8.749 -13.247 2.047 1.00 77.31 92 HIS A CA 1
ATOM 737 C C . HIS A 1 92 ? 8.419 -12.568 3.385 1.00 77.31 92 HIS A C 1
ATOM 739 O O . HIS A 1 92 ? 7.595 -11.661 3.446 1.00 77.31 92 HIS A O 1
ATOM 745 N N . ASN A 1 93 ? 9.110 -13.018 4.441 1.00 81.00 93 ASN A N 1
ATOM 746 C CA . ASN A 1 93 ? 9.240 -12.353 5.743 1.00 81.00 93 ASN A CA 1
ATOM 747 C C . ASN A 1 93 ? 7.929 -11.819 6.366 1.00 81.00 93 ASN A C 1
ATOM 749 O O . ASN A 1 93 ? 7.931 -10.759 6.998 1.00 81.00 93 ASN A O 1
ATOM 753 N N . ASP A 1 94 ? 6.824 -12.564 6.219 1.00 82.38 94 ASP A N 1
ATOM 754 C CA . ASP A 1 94 ? 5.483 -12.202 6.714 1.00 82.38 94 ASP A CA 1
ATOM 755 C C . ASP A 1 94 ? 5.462 -11.831 8.210 1.00 82.38 94 ASP A C 1
ATOM 757 O O . ASP A 1 94 ? 4.664 -11.002 8.647 1.00 82.38 94 ASP A O 1
ATOM 761 N N . ASP A 1 95 ? 6.345 -12.430 9.011 1.00 84.69 95 ASP A N 1
ATOM 762 C CA . ASP A 1 95 ? 6.496 -12.184 10.449 1.00 84.69 95 ASP A CA 1
ATOM 763 C C . ASP A 1 95 ? 7.088 -10.806 10.779 1.00 84.69 95 ASP A C 1
ATOM 765 O O . ASP A 1 95 ? 6.901 -10.297 11.886 1.00 84.69 95 ASP A O 1
ATOM 769 N N . THR A 1 96 ? 7.763 -10.188 9.812 1.00 88.19 96 THR A N 1
ATOM 770 C CA . THR A 1 96 ? 8.350 -8.846 9.920 1.00 88.19 96 THR A CA 1
ATOM 771 C C . THR A 1 96 ? 7.618 -7.801 9.078 1.00 88.19 96 THR A C 1
ATOM 773 O O . THR A 1 96 ? 8.059 -6.652 9.039 1.00 88.19 96 THR A O 1
ATOM 776 N N . HIS A 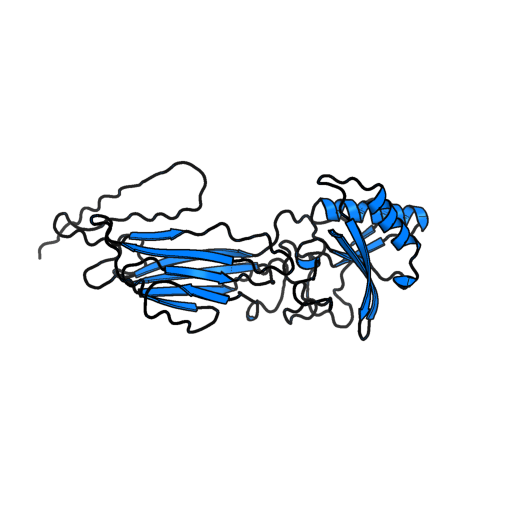1 97 ? 6.500 -8.171 8.433 1.00 88.69 97 HIS A N 1
ATOM 777 C CA . HIS A 1 97 ? 5.698 -7.266 7.605 1.00 88.69 97 HIS A CA 1
ATOM 778 C C . HIS A 1 97 ? 5.315 -5.999 8.392 1.00 88.69 97 HIS A C 1
ATOM 780 O O . HIS A 1 97 ? 4.717 -6.101 9.471 1.00 88.69 97 HIS A O 1
ATOM 786 N N . PRO A 1 98 ? 5.659 -4.791 7.906 1.00 90.88 98 PRO A N 1
ATOM 787 C CA . PRO A 1 98 ? 5.309 -3.554 8.579 1.00 90.88 98 PRO A CA 1
ATOM 788 C C . PRO A 1 98 ? 3.793 -3.391 8.634 1.00 90.88 98 PRO A C 1
ATOM 790 O O . PRO A 1 98 ? 3.142 -3.206 7.615 1.00 90.88 98 PRO A O 1
ATOM 793 N N . LEU A 1 99 ? 3.227 -3.372 9.840 1.00 91.44 99 LEU A N 1
ATOM 794 C CA . LEU A 1 99 ? 1.780 -3.213 10.036 1.00 91.44 99 LEU A CA 1
ATOM 795 C C . LEU A 1 99 ? 1.366 -1.763 10.308 1.00 91.44 99 LEU A C 1
ATOM 797 O O . LEU A 1 99 ? 0.183 -1.481 10.486 1.00 91.44 99 LEU A O 1
ATOM 801 N N . GLY A 1 100 ? 2.322 -0.835 10.362 1.00 90.88 100 GLY A N 1
ATOM 802 C CA . GLY A 1 100 ? 2.087 0.556 10.733 1.00 90.88 100 GLY A CA 1
ATOM 803 C C . GLY A 1 100 ? 2.038 0.763 12.249 1.00 90.88 100 GLY A C 1
ATOM 804 O O . GLY A 1 100 ? 2.681 0.039 13.011 1.00 90.88 100 GLY A O 1
ATOM 805 N N . GLN A 1 101 ? 1.303 1.783 12.693 1.00 93.19 101 GLN A N 1
ATOM 806 C CA . GLN A 1 101 ? 1.241 2.153 14.108 1.00 93.19 101 GLN A CA 1
ATOM 807 C C . GLN A 1 101 ? -0.184 2.489 14.537 1.00 93.19 101 GLN A C 1
ATOM 809 O O . GLN A 1 101 ? -0.881 3.265 13.884 1.00 93.19 101 GLN A O 1
ATOM 814 N N . LEU A 1 102 ? -0.597 1.943 15.676 1.00 94.69 102 LEU A N 1
ATOM 815 C CA . LEU A 1 102 ? -1.813 2.346 16.364 1.00 94.69 102 LEU A CA 1
ATOM 816 C C . LEU A 1 102 ? -1.559 3.522 17.305 1.00 94.69 102 LEU A C 1
ATOM 818 O O . LEU A 1 102 ? -0.484 3.680 17.872 1.00 94.69 102 LEU A O 1
ATOM 822 N N . SER A 1 103 ? -2.589 4.326 17.503 1.00 94.38 103 SER A N 1
ATOM 823 C CA . SER A 1 103 ? -2.688 5.331 18.555 1.00 94.38 103 SER A CA 1
ATOM 824 C C . SER A 1 103 ? -4.156 5.477 18.943 1.00 94.38 103 SER A C 1
ATOM 826 O O . SER A 1 103 ? -5.045 5.114 18.170 1.00 94.38 103 SER A O 1
ATOM 828 N N . ALA A 1 104 ? -4.442 6.004 20.129 1.00 93.50 104 ALA A N 1
ATOM 829 C CA . ALA A 1 104 ? -5.806 6.362 20.494 1.00 93.50 104 ALA A CA 1
ATOM 830 C C . ALA A 1 104 ? -5.871 7.716 21.186 1.00 93.50 104 ALA A C 1
ATOM 832 O O . ALA A 1 104 ? -4.912 8.179 21.800 1.00 93.50 104 ALA A O 1
ATOM 833 N N . SER A 1 105 ? -7.034 8.343 21.064 1.00 93.31 105 SER A N 1
ATOM 834 C CA . SER A 1 105 ? -7.361 9.621 21.682 1.00 93.31 105 SER A CA 1
ATOM 835 C C . SER A 1 105 ? -8.805 9.604 22.179 1.00 93.31 105 SER A C 1
ATOM 837 O O . SER A 1 105 ? -9.646 8.889 21.629 1.00 93.31 105 SER A O 1
ATOM 839 N N . GLY A 1 106 ? -9.089 10.399 23.210 1.00 87.50 106 GLY A N 1
ATOM 840 C CA . GLY A 1 106 ? -10.354 10.323 23.945 1.00 87.50 106 GLY A CA 1
ATOM 841 C C . GLY A 1 106 ? -10.370 9.169 24.954 1.00 87.50 106 GLY A C 1
ATOM 842 O O . GLY A 1 106 ? -9.589 8.231 24.848 1.00 87.50 106 GLY A O 1
ATOM 843 N N . GLY A 1 107 ? -11.243 9.242 25.955 1.00 86.44 107 GLY A N 1
ATOM 844 C CA . GLY A 1 107 ? -11.291 8.259 27.042 1.00 86.44 107 GLY A CA 1
ATOM 845 C C . GLY A 1 107 ? -10.283 8.519 28.169 1.00 86.44 107 GLY A C 1
ATOM 846 O O . GLY A 1 107 ? -9.755 9.622 28.318 1.00 86.44 107 GLY A O 1
ATOM 847 N N . SER A 1 108 ? -10.039 7.493 28.984 1.00 81.75 108 SER A N 1
ATOM 848 C CA . SER A 1 108 ? -9.103 7.511 30.115 1.00 81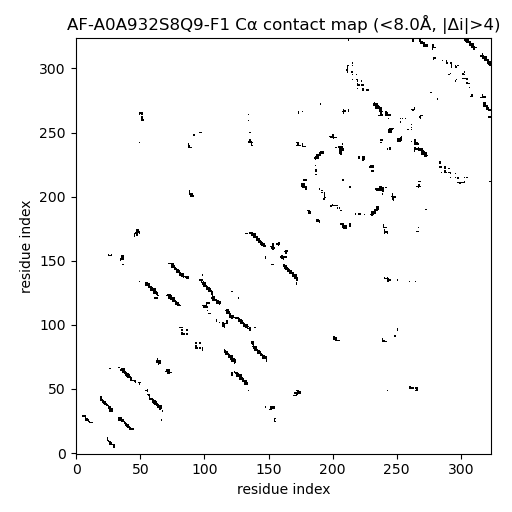.75 108 SER A CA 1
ATOM 849 C C . SER A 1 108 ? -8.203 6.278 30.081 1.00 81.75 108 SER A C 1
ATOM 851 O O . SER A 1 108 ? -8.506 5.275 29.431 1.00 81.75 108 SER A O 1
ATOM 853 N N . SER A 1 109 ? -7.065 6.362 30.780 1.00 86.69 109 SER A N 1
ATOM 854 C CA . SER A 1 109 ? -6.145 5.233 30.967 1.00 86.69 109 SER A CA 1
ATOM 855 C C . SER A 1 109 ? -5.759 4.525 29.662 1.00 86.69 109 SER A C 1
ATOM 857 O O . SER A 1 109 ? -5.615 3.305 29.645 1.00 86.69 109 SER A O 1
ATOM 859 N N . ILE A 1 110 ? -5.607 5.284 28.569 1.00 87.62 110 ILE A N 1
ATOM 860 C CA . ILE A 1 110 ? -5.102 4.742 27.308 1.00 87.62 110 ILE A CA 1
ATOM 861 C C . ILE A 1 110 ? -3.660 4.299 27.545 1.00 87.62 110 ILE A C 1
ATOM 863 O O . ILE A 1 110 ? -2.789 5.109 27.862 1.00 87.62 110 ILE A O 1
ATOM 867 N N . LEU A 1 111 ? -3.426 3.004 27.383 1.00 84.88 111 LEU A N 1
ATOM 868 C CA . LEU A 1 111 ? -2.117 2.383 27.410 1.00 84.88 111 LEU A CA 1
ATOM 869 C C . LEU A 1 111 ? -1.832 1.828 26.021 1.00 84.88 111 LEU A C 1
ATOM 871 O O . LEU A 1 111 ? -2.642 1.102 25.441 1.00 84.88 111 LEU A O 1
ATOM 875 N N . GLN A 1 112 ? -0.654 2.150 25.505 1.00 87.38 112 GLN A N 1
ATOM 876 C CA . GLN A 1 112 ? -0.160 1.634 24.240 1.00 87.38 112 GLN A CA 1
ATOM 877 C C . GLN A 1 112 ? 0.989 0.658 24.526 1.00 87.38 112 GLN A C 1
ATOM 879 O O . GLN A 1 112 ? 2.151 1.065 24.515 1.00 87.38 112 GLN A O 1
ATOM 884 N N . PRO A 1 113 ? 0.684 -0.611 24.864 1.00 74.19 113 PRO A N 1
ATOM 885 C CA . PRO A 1 113 ? 1.710 -1.594 25.209 1.00 74.19 113 PRO A CA 1
ATOM 886 C C . PRO A 1 113 ? 2.654 -1.900 24.037 1.00 74.19 113 PRO A C 1
ATOM 888 O O . PRO A 1 113 ? 3.787 -2.315 24.263 1.00 74.19 113 PRO A O 1
ATOM 891 N N . SER A 1 114 ? 2.207 -1.694 22.793 1.00 92.25 114 SER A N 1
ATOM 892 C CA . SER A 1 114 ? 3.040 -1.801 21.592 1.00 92.25 114 SER A CA 1
ATOM 893 C C . SER A 1 114 ? 2.521 -0.896 20.468 1.00 92.25 114 SER A C 1
ATOM 895 O O . SER A 1 114 ? 1.453 -0.297 20.573 1.00 92.25 114 SER A O 1
ATOM 897 N N . SER A 1 115 ? 3.241 -0.810 19.348 1.00 90.19 115 SER A N 1
ATOM 898 C CA . SER A 1 115 ? 2.723 -0.174 18.125 1.00 90.19 115 SER A CA 1
ATOM 899 C C . SER A 1 115 ? 1.520 -0.913 17.519 1.00 90.19 115 SER A C 1
ATOM 901 O O . SER A 1 115 ? 0.802 -0.319 16.718 1.00 90.19 115 SER A O 1
ATOM 903 N N . LEU A 1 116 ? 1.286 -2.172 17.909 1.00 94.12 116 LEU A N 1
ATOM 904 C CA . LEU A 1 116 ? 0.286 -3.075 17.329 1.00 94.12 116 LEU A CA 1
ATOM 905 C C . LEU A 1 116 ? -0.917 -3.323 18.241 1.00 94.12 116 LEU A C 1
ATOM 907 O O . LEU A 1 116 ? -1.843 -4.036 17.856 1.00 94.12 116 LEU A O 1
ATOM 911 N N . GLU A 1 117 ? -0.918 -2.749 19.444 1.00 96.44 117 GLU A N 1
ATOM 912 C CA . GLU A 1 117 ? -1.996 -2.919 20.410 1.00 96.44 117 GLU A CA 1
ATOM 913 C C . GLU A 1 117 ? -2.239 -1.636 21.206 1.00 96.44 117 GLU A C 1
ATOM 915 O O . GLU A 1 117 ? -1.307 -0.995 21.692 1.00 96.44 117 GLU A O 1
ATOM 920 N N . VAL A 1 118 ? -3.514 -1.292 21.372 1.00 95.56 118 VAL A N 1
ATOM 921 C CA . VAL A 1 118 ? -3.978 -0.219 22.250 1.00 95.56 118 VAL A CA 1
ATOM 922 C C . VAL A 1 118 ? -5.010 -0.782 23.212 1.00 95.56 118 VAL A C 1
ATOM 924 O O . VAL A 1 118 ? -5.949 -1.464 22.807 1.00 95.56 118 VAL A O 1
ATOM 927 N N . THR A 1 119 ? -4.866 -0.449 24.487 1.00 96.69 119 THR A N 1
ATOM 928 C CA . THR A 1 119 ? -5.825 -0.796 25.537 1.00 96.69 119 THR A CA 1
ATOM 929 C C . THR A 1 119 ? -6.264 0.460 26.270 1.00 96.69 119 THR A C 1
ATOM 931 O O . THR A 1 119 ? -5.519 1.436 26.338 1.00 96.69 119 THR A O 1
ATOM 934 N N . GLY A 1 120 ? -7.476 0.479 26.811 1.00 95.81 120 GLY A N 1
ATOM 935 C CA . GLY A 1 120 ? -7.935 1.652 27.545 1.00 95.81 120 GLY A CA 1
ATOM 936 C C . GLY A 1 120 ? -9.358 1.551 28.056 1.00 95.81 120 GLY A C 1
ATOM 937 O O . GLY A 1 120 ? -9.960 0.475 28.080 1.00 95.81 120 GLY A O 1
ATOM 938 N N . GLN A 1 121 ? -9.873 2.700 28.480 1.00 96.31 121 GLN A N 1
ATOM 939 C CA . GLN A 1 121 ? -11.233 2.891 28.962 1.00 96.31 121 GLN A CA 1
ATOM 940 C C . GLN A 1 121 ? -11.926 3.992 28.163 1.00 96.31 121 GLN A C 1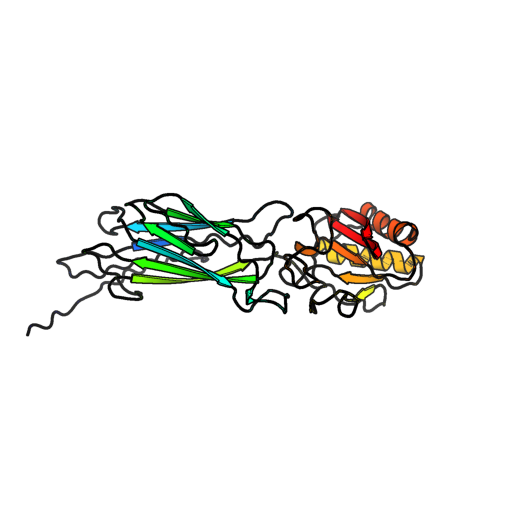
ATOM 942 O O . GLN A 1 121 ? -11.314 5.007 27.824 1.00 96.31 121 GLN A O 1
ATOM 947 N N . THR A 1 122 ? -13.207 3.801 27.845 1.00 94.81 122 THR A N 1
ATOM 948 C CA . THR A 1 122 ? -13.980 4.811 27.110 1.00 94.81 122 THR A CA 1
ATOM 949 C C . THR A 1 122 ? -14.316 6.028 27.965 1.00 94.81 122 THR A C 1
ATOM 951 O O . THR A 1 122 ? -14.629 7.067 27.401 1.00 94.81 122 THR A O 1
ATOM 954 N N . ALA A 1 123 ? -14.242 5.938 29.297 1.00 94.75 123 ALA A N 1
ATOM 955 C CA . ALA A 1 123 ? -14.464 7.032 30.247 1.00 94.75 123 ALA A CA 1
ATOM 956 C C . ALA A 1 123 ? -15.786 7.786 30.044 1.00 94.75 123 ALA A C 1
ATOM 958 O O . ALA A 1 123 ? -15.839 9.013 30.129 1.00 94.75 123 ALA A O 1
ATOM 959 N N . ASN A 1 124 ? -16.863 7.051 29.750 1.00 94.62 124 ASN A N 1
ATOM 960 C CA . ASN A 1 124 ? -18.170 7.619 29.407 1.00 94.62 124 ASN A CA 1
ATOM 961 C C . ASN A 1 124 ? -18.105 8.616 28.229 1.00 94.62 124 ASN A C 1
ATOM 963 O O . ASN A 1 124 ? -18.854 9.590 28.186 1.00 94.62 124 ASN A O 1
ATOM 967 N N . THR A 1 125 ? -17.207 8.387 27.272 1.00 94.25 125 THR A N 1
ATOM 968 C CA . THR A 1 125 ? -17.107 9.161 26.033 1.00 94.25 125 THR A CA 1
ATOM 969 C C . THR A 1 125 ? -16.811 8.246 24.840 1.00 94.25 125 THR A C 1
ATOM 971 O O . THR A 1 125 ? -16.803 7.017 24.948 1.00 94.25 125 THR A O 1
ATOM 974 N N . GLN A 1 126 ? -16.609 8.848 23.673 1.00 92.31 126 GLN A N 1
ATOM 975 C CA . GLN A 1 126 ? -16.120 8.177 22.479 1.00 92.31 126 GLN A CA 1
ATOM 976 C C . GLN A 1 126 ? -14.584 8.192 22.453 1.00 92.31 126 GLN A C 1
ATOM 978 O O . GLN A 1 126 ? -13.949 9.200 22.763 1.00 92.31 126 GLN A O 1
ATOM 983 N N . VAL A 1 127 ? -13.992 7.073 22.041 1.00 93.31 127 VAL A N 1
ATOM 984 C CA . VAL A 1 127 ? -12.556 6.905 21.801 1.00 93.31 127 VAL A CA 1
ATOM 985 C C . VAL A 1 127 ? -12.325 6.799 20.301 1.00 93.31 127 VAL A C 1
ATOM 987 O O . VAL A 1 127 ? -13.016 6.050 19.613 1.00 93.31 127 VAL A O 1
ATOM 990 N N . ALA A 1 128 ? -11.343 7.530 19.786 1.00 92.44 128 ALA A N 1
ATOM 991 C CA . ALA A 1 128 ? -10.879 7.400 18.413 1.00 92.44 128 ALA A CA 1
ATOM 992 C C . ALA A 1 128 ? -9.553 6.635 18.395 1.00 92.44 128 ALA A C 1
ATOM 994 O O . ALA A 1 128 ? -8.544 7.130 18.897 1.00 92.44 128 ALA A O 1
ATOM 995 N N . ILE A 1 129 ? -9.556 5.450 17.792 1.00 92.75 129 ILE A N 1
ATOM 996 C CA . ILE A 1 129 ? -8.367 4.637 17.532 1.00 92.75 129 ILE A CA 1
ATOM 997 C C . ILE A 1 129 ? -7.902 4.953 16.111 1.00 92.75 129 ILE A C 1
ATOM 999 O O . ILE A 1 129 ? -8.628 4.708 15.147 1.00 92.75 129 ILE A O 1
ATOM 1003 N N . THR A 1 130 ? -6.704 5.509 15.979 1.00 92.00 130 THR A N 1
ATOM 1004 C CA . THR A 1 130 ? -6.090 5.842 14.693 1.00 92.00 130 THR A CA 1
ATOM 1005 C C . THR A 1 130 ? -5.014 4.820 14.357 1.00 92.00 130 THR A C 1
ATOM 1007 O O . THR A 1 130 ? -4.111 4.577 15.153 1.00 92.00 130 THR A O 1
ATOM 1010 N N . HIS A 1 131 ? -5.098 4.247 13.163 1.00 91.69 131 HIS A N 1
ATOM 1011 C CA . HIS A 1 131 ? -4.095 3.367 12.580 1.00 91.69 131 HIS A CA 1
ATOM 1012 C C . HIS A 1 131 ? -3.407 4.099 11.432 1.00 91.69 131 HIS A C 1
ATOM 1014 O O . HIS A 1 131 ? -4.036 4.381 10.413 1.00 91.69 131 HIS A O 1
ATOM 1020 N N . THR A 1 132 ? -2.131 4.429 11.613 1.00 91.25 132 THR A N 1
ATOM 1021 C CA . THR A 1 132 ? -1.259 4.899 10.534 1.00 91.25 132 THR A CA 1
ATOM 1022 C C . THR A 1 132 ? -0.888 3.700 9.675 1.00 91.25 132 THR A C 1
ATOM 1024 O O . THR A 1 132 ? -0.250 2.773 10.175 1.00 91.25 132 THR A O 1
ATOM 1027 N N . MET A 1 133 ? -1.300 3.714 8.409 1.00 88.38 133 MET A N 1
ATOM 1028 C CA . MET A 1 133 ? -1.052 2.626 7.468 1.00 88.38 133 MET A CA 1
ATOM 1029 C C . MET A 1 133 ? 0.440 2.516 7.140 1.00 88.38 133 MET A C 1
ATOM 1031 O O . MET A 1 133 ? 1.104 3.548 7.001 1.00 88.38 133 MET A O 1
ATOM 1035 N N . PRO A 1 134 ? 0.968 1.290 7.004 1.00 88.44 134 PRO A N 1
ATOM 1036 C CA . PRO A 1 134 ? 2.327 1.075 6.530 1.00 88.44 134 PRO A CA 1
ATOM 1037 C C . PRO A 1 134 ? 2.476 1.453 5.053 1.00 88.44 134 PRO A C 1
ATOM 1039 O O . PRO A 1 134 ? 1.497 1.552 4.314 1.00 88.44 134 PRO A O 1
ATOM 1042 N N . GLU A 1 135 ? 3.723 1.625 4.614 1.00 86.00 135 GLU A N 1
ATOM 1043 C CA . GLU A 1 135 ? 4.033 1.754 3.186 1.00 86.00 135 GLU A CA 1
ATOM 1044 C C . GLU A 1 135 ? 3.961 0.410 2.456 1.00 86.00 135 GLU A C 1
ATOM 1046 O O . GLU A 1 135 ? 3.641 0.381 1.270 1.00 86.00 135 GLU A O 1
ATOM 1051 N N . ALA A 1 136 ? 4.240 -0.696 3.152 1.00 88.81 136 ALA A N 1
ATOM 1052 C CA . ALA A 1 136 ? 4.060 -2.046 2.634 1.00 88.81 136 ALA A CA 1
ATOM 1053 C C . ALA A 1 136 ? 2.565 -2.324 2.414 1.00 88.81 136 ALA A C 1
ATOM 1055 O O . ALA A 1 136 ? 1.746 -2.127 3.315 1.00 88.81 136 ALA A O 1
ATOM 1056 N N . SER A 1 137 ? 2.200 -2.774 1.215 1.00 89.62 137 SER A N 1
ATOM 1057 C CA . SER A 1 137 ? 0.829 -3.204 0.941 1.00 89.62 137 SER A CA 1
ATOM 1058 C C . SER A 1 137 ? 0.592 -4.590 1.532 1.00 89.62 137 SER A C 1
ATOM 1060 O O . SER A 1 137 ? 1.522 -5.309 1.905 1.00 89.62 137 SER A O 1
ATOM 1062 N N . GLY A 1 138 ? -0.675 -4.965 1.657 1.00 88.62 138 GLY A N 1
ATOM 1063 C CA . GLY A 1 138 ? -1.035 -6.255 2.214 1.00 88.62 138 GLY A CA 1
ATOM 1064 C C . GLY A 1 138 ? -2.369 -6.236 2.924 1.00 88.62 138 GLY A C 1
ATOM 1065 O O . GLY A 1 138 ? -3.159 -5.289 2.846 1.00 88.62 138 GLY A O 1
ATOM 1066 N N . THR A 1 139 ? -2.608 -7.330 3.623 1.00 87.19 139 THR A N 1
ATOM 1067 C CA . THR A 1 139 ? -3.836 -7.570 4.355 1.00 87.19 139 THR A CA 1
ATOM 1068 C C . THR A 1 139 ? -3.503 -7.661 5.845 1.00 87.19 139 THR A C 1
ATOM 1070 O O . THR A 1 139 ? -2.717 -8.501 6.274 1.00 87.19 139 THR A O 1
ATOM 1073 N N . ILE A 1 140 ? -4.100 -6.782 6.649 1.00 89.19 140 ILE A N 1
ATOM 1074 C CA . ILE A 1 140 ? -3.872 -6.702 8.096 1.00 89.19 140 ILE A CA 1
ATOM 1075 C C . ILE A 1 140 ? -5.147 -7.154 8.810 1.00 89.19 140 ILE A C 1
ATOM 1077 O O . ILE A 1 140 ? -6.243 -6.665 8.544 1.00 89.19 140 ILE A O 1
ATOM 1081 N N . GLY A 1 141 ? -5.018 -8.104 9.727 1.00 90.19 141 GLY A N 1
ATOM 1082 C CA . GLY A 1 141 ? -6.086 -8.496 10.637 1.00 90.19 141 GLY A CA 1
ATOM 1083 C C . GLY A 1 141 ? -6.252 -7.450 11.731 1.00 90.19 141 GLY A C 1
ATOM 1084 O O . GLY A 1 141 ? -5.266 -6.957 12.274 1.00 90.19 141 GLY A O 1
ATOM 1085 N N . ALA A 1 142 ? -7.494 -7.120 12.064 1.00 92.38 142 ALA A N 1
ATOM 1086 C CA . ALA A 1 142 ? -7.836 -6.244 13.175 1.00 92.38 142 ALA A CA 1
ATOM 1087 C C . ALA A 1 142 ? -8.753 -6.984 14.146 1.00 92.38 142 ALA A C 1
ATOM 1089 O O . ALA A 1 142 ? -9.701 -7.653 13.736 1.00 92.38 142 ALA A O 1
ATOM 1090 N N . GLU A 1 143 ? -8.488 -6.849 15.437 1.00 94.25 143 GLU A N 1
ATOM 1091 C CA . GLU A 1 143 ? -9.261 -7.485 16.493 1.00 94.25 143 GLU A CA 1
ATOM 1092 C C . GLU A 1 143 ? -9.583 -6.469 17.587 1.00 94.25 143 GLU A C 1
ATOM 1094 O O . GLU A 1 143 ? -8.698 -5.815 18.134 1.00 94.25 143 GLU A O 1
ATOM 1099 N N . LEU A 1 144 ? -10.867 -6.341 17.907 1.00 93.75 144 LEU A N 1
ATOM 1100 C CA . LEU A 1 144 ? -11.386 -5.462 18.945 1.00 93.75 144 LEU A CA 1
ATOM 1101 C C . LEU A 1 144 ? -12.081 -6.301 20.012 1.00 93.75 144 LEU A C 1
ATOM 1103 O O . LEU A 1 144 ? -13.064 -6.982 19.722 1.00 93.75 144 LEU A O 1
ATOM 1107 N N . PHE A 1 145 ? -11.619 -6.180 21.251 1.00 94.94 145 PHE A N 1
ATOM 1108 C CA . PHE A 1 145 ? -12.315 -6.649 22.441 1.00 94.94 145 PHE A CA 1
ATOM 1109 C C . PHE A 1 145 ? -12.869 -5.473 23.229 1.00 94.94 145 PHE A C 1
ATOM 1111 O O . PHE A 1 145 ? -12.180 -4.476 23.446 1.00 94.94 145 PHE A O 1
ATOM 1118 N N . ILE A 1 146 ? -14.103 -5.614 23.703 1.00 93.38 146 ILE A N 1
ATOM 1119 C CA . ILE A 1 146 ? -14.753 -4.654 24.597 1.00 93.38 146 ILE A CA 1
ATOM 1120 C C . ILE A 1 146 ? -15.343 -5.427 25.761 1.00 93.38 146 ILE A C 1
ATOM 1122 O O . ILE A 1 146 ? -16.001 -6.444 25.552 1.00 93.38 146 ILE A O 1
ATOM 1126 N N . TYR A 1 147 ? -15.141 -4.925 26.972 1.00 93.81 147 TYR A N 1
ATOM 1127 C CA . TYR A 1 147 ? -15.651 -5.527 28.195 1.00 93.81 147 TYR A CA 1
ATOM 1128 C C . TYR A 1 147 ? -16.751 -4.657 28.790 1.00 93.81 147 TYR A C 1
ATOM 1130 O O . TYR A 1 147 ? -16.576 -3.443 28.941 1.00 93.81 147 TYR A O 1
ATOM 1138 N N . SER A 1 148 ? -17.876 -5.279 29.140 1.00 90.75 148 SER A N 1
ATOM 1139 C CA . SER A 1 148 ? -18.993 -4.576 29.758 1.00 90.75 148 SER A CA 1
ATOM 1140 C C . SER A 1 148 ? -18.619 -4.064 31.157 1.00 90.75 148 SER A C 1
ATOM 1142 O O . SER A 1 148 ? -17.891 -4.737 31.897 1.00 90.75 148 SER A O 1
ATOM 1144 N N . PRO A 1 149 ? -19.105 -2.874 31.554 1.00 91.94 149 PRO A N 1
ATOM 1145 C CA . PRO A 1 149 ? -18.946 -2.405 32.923 1.00 91.94 149 PRO A CA 1
ATOM 1146 C C . PRO A 1 149 ? -19.739 -3.274 33.915 1.00 91.94 149 PRO A C 1
ATOM 1148 O O . PRO A 1 149 ? -20.682 -3.970 33.524 1.00 91.94 149 PRO A O 1
ATOM 1151 N N . PRO A 1 150 ? -19.412 -3.223 35.221 1.00 91.25 150 PRO A N 1
ATOM 1152 C CA . PRO A 1 150 ? -20.179 -3.919 36.251 1.00 91.25 150 PRO A CA 1
ATOM 1153 C C . PRO A 1 150 ? -21.678 -3.595 36.181 1.00 91.25 150 PRO A C 1
ATOM 1155 O O . PRO A 1 150 ? -22.067 -2.438 36.039 1.00 91.25 150 PRO A O 1
ATOM 1158 N N . GLY A 1 151 ? -22.523 -4.621 36.290 1.00 86.94 151 GLY A N 1
ATOM 1159 C CA . GLY A 1 151 ? -23.982 -4.480 36.186 1.00 86.94 151 GLY A CA 1
ATOM 1160 C C . GLY A 1 151 ? -24.529 -4.471 34.753 1.00 86.94 151 GLY A C 1
ATOM 1161 O O . GLY A 1 151 ? -25.747 -4.461 34.583 1.00 86.94 151 GLY A O 1
ATOM 1162 N N . TYR A 1 152 ? -23.657 -4.532 33.742 1.00 86.38 152 TYR A N 1
ATOM 1163 C CA . TYR A 1 152 ? -24.028 -4.691 32.338 1.00 86.38 152 TYR A CA 1
ATOM 1164 C C . TYR A 1 152 ? -23.576 -6.052 31.811 1.00 86.38 152 TYR A C 1
ATOM 1166 O O . TYR A 1 152 ? -22.465 -6.510 32.088 1.00 86.38 152 TYR A O 1
ATOM 1174 N N . SER A 1 153 ? -24.432 -6.679 31.010 1.00 83.69 153 SER A N 1
ATOM 1175 C CA . SER A 1 153 ? -24.120 -7.901 30.270 1.00 83.69 153 SER A CA 1
ATOM 1176 C C . SER A 1 153 ? -24.021 -7.586 28.786 1.00 83.69 153 SER A C 1
ATOM 1178 O O . SER A 1 153 ? -24.778 -6.767 28.257 1.00 83.69 153 SER A O 1
ATOM 1180 N N . CYS A 1 154 ? -23.123 -8.273 28.097 1.00 75.75 154 CYS A N 1
ATOM 1181 C CA . CYS A 1 154 ? -23.099 -8.252 26.649 1.00 75.75 154 CYS A CA 1
ATOM 1182 C C . CYS A 1 154 ? -24.340 -9.003 26.105 1.00 75.75 154 CYS A C 1
ATOM 1184 O O . CYS A 1 154 ? -24.657 -10.107 26.552 1.00 75.75 154 CYS A O 1
ATOM 1186 N N . GLY A 1 155 ? -25.055 -8.403 25.143 1.00 69.19 155 GLY A N 1
ATOM 1187 C CA . GLY A 1 155 ? -26.162 -9.033 24.405 1.00 69.19 155 GLY A CA 1
ATOM 1188 C C . GLY A 1 155 ? -25.716 -9.576 23.040 1.00 69.19 155 GLY A C 1
ATOM 1189 O O . GLY A 1 155 ? -24.894 -8.951 22.381 1.00 69.19 155 GLY A O 1
ATOM 1190 N N . TYR A 1 156 ? -26.247 -10.734 22.625 1.00 64.06 156 TYR A N 1
ATOM 1191 C CA . TYR A 1 156 ? -25.844 -11.460 21.405 1.00 64.06 156 TYR A CA 1
ATOM 1192 C C . TYR A 1 156 ? -25.680 -10.547 20.169 1.00 64.06 156 TYR A C 1
ATOM 1194 O O . TYR A 1 156 ? -26.600 -9.776 19.920 1.00 64.06 156 TYR A O 1
ATOM 1202 N N . PRO A 1 157 ? -24.609 -10.678 19.353 1.00 69.12 157 PRO A N 1
ATOM 1203 C CA . PRO A 1 157 ? -23.542 -11.675 19.446 1.00 69.12 157 PRO A CA 1
ATOM 1204 C C . PRO A 1 157 ? -22.423 -11.234 20.397 1.00 69.12 157 PRO A C 1
ATOM 1206 O O . PRO A 1 157 ? -21.753 -10.232 20.169 1.00 69.12 157 PRO A O 1
ATOM 1209 N N . CYS A 1 158 ? -22.183 -12.027 21.441 1.00 81.06 158 CYS A N 1
ATOM 1210 C CA . CYS A 1 158 ? -21.100 -11.794 22.391 1.00 81.06 158 CYS A CA 1
ATOM 1211 C C . CYS A 1 158 ? -20.069 -12.898 22.331 1.00 81.06 158 CYS A C 1
ATOM 1213 O O . CYS A 1 158 ? -20.392 -14.049 22.038 1.00 81.06 158 CYS A O 1
ATOM 1215 N N . TYR A 1 159 ? -18.837 -12.534 22.661 1.00 88.06 159 TYR A N 1
ATOM 1216 C CA . TYR A 1 159 ? -17.764 -13.498 22.825 1.00 88.06 159 TYR A CA 1
ATOM 1217 C C . TYR A 1 159 ? -17.877 -14.213 24.174 1.00 88.06 159 TYR A C 1
ATOM 1219 O O . TYR A 1 159 ? -17.768 -15.434 24.245 1.00 88.06 159 TYR A O 1
ATOM 1227 N N . THR A 1 160 ? -18.187 -13.462 25.235 1.00 90.00 160 THR A N 1
ATOM 1228 C CA . THR A 1 160 ? -18.561 -13.987 26.558 1.00 90.00 160 THR A CA 1
ATOM 1229 C C . THR A 1 160 ? -19.738 -13.192 27.127 1.00 90.00 160 THR A C 1
ATOM 1231 O O . THR A 1 160 ? -20.137 -12.182 26.560 1.00 90.00 160 THR A O 1
ATOM 1234 N N . GLU A 1 161 ? -20.275 -13.583 28.286 1.00 85.75 161 GLU A N 1
ATOM 1235 C CA . GLU A 1 161 ? -21.341 -12.825 28.970 1.00 85.75 161 GLU A CA 1
ATOM 1236 C C . GLU A 1 161 ? -20.972 -11.350 29.233 1.00 85.75 161 GLU A C 1
ATOM 1238 O O . GLU A 1 161 ? -21.843 -10.485 29.307 1.00 85.75 161 GLU A O 1
ATOM 1243 N N . THR A 1 162 ? -19.677 -11.046 29.330 1.00 89.31 162 THR A N 1
ATOM 1244 C CA . THR A 1 162 ? -19.155 -9.715 29.656 1.00 89.31 162 THR A CA 1
ATOM 1245 C C . THR A 1 162 ? -18.232 -9.147 28.588 1.00 89.31 162 THR A C 1
ATOM 1247 O O . THR A 1 162 ? -17.598 -8.120 28.826 1.00 89.31 162 THR A O 1
ATOM 1250 N N . SER A 1 163 ? -18.121 -9.781 27.415 1.00 91.62 163 SER A N 1
ATOM 1251 C CA . SER A 1 163 ? -17.242 -9.279 26.360 1.00 91.62 163 SER A CA 1
ATOM 1252 C C . SER A 1 163 ? -17.797 -9.438 24.955 1.00 91.62 163 SER A C 1
ATOM 1254 O O . SER A 1 163 ? -18.439 -10.428 24.598 1.00 91.62 163 SER A O 1
ATOM 1256 N N . TYR A 1 164 ? -17.484 -8.439 24.143 1.00 89.44 164 TYR A N 1
ATOM 1257 C CA . TYR A 1 164 ? -17.715 -8.407 22.714 1.00 89.44 164 TYR A CA 1
ATOM 1258 C C . TYR A 1 164 ? -16.380 -8.545 21.985 1.00 89.44 164 TYR A C 1
ATOM 1260 O O . TYR A 1 164 ? -15.377 -7.977 22.422 1.00 89.44 164 TYR A O 1
ATOM 1268 N N . ARG A 1 165 ? -16.387 -9.281 20.872 1.00 92.00 165 ARG A N 1
ATOM 1269 C CA . ARG A 1 165 ? -15.233 -9.455 19.991 1.00 92.00 165 ARG A CA 1
ATOM 1270 C C . ARG A 1 165 ? -15.654 -9.143 18.564 1.00 92.00 165 ARG A C 1
ATOM 1272 O O . ARG A 1 165 ? -16.528 -9.819 18.029 1.00 92.00 165 ARG A O 1
ATOM 1279 N N . ALA A 1 166 ? -15.001 -8.167 17.949 1.00 88.81 166 ALA A N 1
ATOM 1280 C CA . ALA A 1 166 ? -15.072 -7.941 16.513 1.00 88.81 166 ALA A CA 1
ATOM 1281 C C . ALA A 1 166 ? -13.730 -8.292 15.877 1.00 88.81 166 ALA A C 1
ATOM 1283 O O . ALA A 1 166 ? -12.677 -7.906 16.378 1.00 88.81 166 ALA A O 1
ATOM 1284 N N . VAL A 1 167 ? -13.790 -9.017 14.765 1.00 88.56 167 VAL A N 1
ATOM 1285 C CA . VAL A 1 167 ? -12.635 -9.292 13.912 1.00 88.56 167 VAL A CA 1
ATOM 1286 C C . VAL A 1 167 ? -12.915 -8.663 12.559 1.00 88.56 167 VAL A C 1
ATOM 1288 O O . VAL A 1 167 ? -14.015 -8.802 12.025 1.00 88.56 167 VAL A O 1
ATOM 1291 N N . GLY A 1 168 ? -11.929 -7.956 12.030 1.00 87.25 168 GLY A N 1
ATOM 1292 C CA . GLY A 1 168 ? -11.991 -7.299 10.739 1.00 87.25 168 GLY A CA 1
ATOM 1293 C C . GLY A 1 168 ? -10.701 -7.483 9.958 1.00 87.25 168 GLY A C 1
ATOM 1294 O O . GLY A 1 168 ? -9.702 -8.007 10.456 1.00 87.25 168 GLY A O 1
ATOM 1295 N N . THR A 1 169 ? -10.739 -7.022 8.717 1.00 86.19 169 THR A N 1
ATOM 1296 C CA . THR A 1 169 ? -9.595 -7.029 7.816 1.00 86.19 169 THR A CA 1
ATOM 1297 C C . THR A 1 169 ? -9.421 -5.639 7.228 1.00 86.19 169 THR A C 1
ATOM 1299 O O . THR A 1 169 ? -10.381 -5.015 6.778 1.00 86.19 169 THR A O 1
ATOM 1302 N N . ILE A 1 170 ? -8.184 -5.169 7.253 1.00 85.88 170 ILE A N 1
ATOM 1303 C CA . ILE A 1 170 ? -7.717 -3.904 6.707 1.00 85.88 170 ILE A CA 1
ATOM 1304 C C . ILE A 1 170 ? -6.949 -4.242 5.433 1.00 85.88 170 ILE A C 1
ATOM 1306 O O . ILE A 1 170 ? -5.974 -4.992 5.475 1.00 85.88 170 ILE A O 1
ATOM 1310 N N . TYR A 1 171 ? -7.381 -3.687 4.307 1.00 85.50 171 TYR A N 1
ATOM 1311 C CA . TYR A 1 171 ? -6.666 -3.819 3.042 1.00 85.50 171 TYR A CA 1
ATOM 1312 C C . TYR A 1 171 ? -5.825 -2.568 2.811 1.00 85.50 171 TYR A C 1
ATOM 1314 O O . TYR A 1 171 ? -6.365 -1.465 2.721 1.00 85.50 171 TYR A O 1
ATOM 1322 N N . VAL A 1 172 ? -4.511 -2.750 2.716 1.00 86.62 172 VAL A N 1
ATOM 1323 C CA . VAL A 1 172 ? -3.546 -1.693 2.410 1.00 86.62 172 VAL A CA 1
ATOM 1324 C C . VAL A 1 172 ? -3.071 -1.892 0.979 1.00 86.62 172 VAL A C 1
ATOM 1326 O O . VAL A 1 172 ? -2.625 -2.981 0.616 1.00 86.62 172 VAL A O 1
ATOM 1329 N N . GLY A 1 173 ? -3.176 -0.856 0.152 1.00 88.31 173 GLY A N 1
ATOM 1330 C CA . GLY A 1 173 ? -2.715 -0.925 -1.228 1.00 88.31 173 GLY A CA 1
ATOM 1331 C C . GLY A 1 173 ? -3.088 0.291 -2.061 1.00 88.31 173 GLY A C 1
ATOM 1332 O O . GLY A 1 173 ? -3.423 1.339 -1.513 1.00 88.31 173 GLY A O 1
ATOM 1333 N N . VAL A 1 174 ? -3.018 0.134 -3.380 1.00 87.69 174 VAL A N 1
ATOM 1334 C CA . VAL A 1 174 ? -3.306 1.156 -4.393 1.00 87.69 174 VAL A CA 1
ATOM 1335 C C . VAL A 1 174 ? -4.396 0.645 -5.335 1.00 87.69 174 VAL A C 1
ATOM 1337 O O . VAL A 1 174 ? -4.290 -0.457 -5.872 1.00 87.69 174 VAL A O 1
ATOM 1340 N N . GLN A 1 175 ? -5.471 1.414 -5.520 1.00 87.00 175 GLN A N 1
ATOM 1341 C CA . GLN A 1 175 ? -6.545 1.064 -6.455 1.00 87.00 175 GLN A CA 1
ATOM 1342 C C . GLN A 1 175 ? -6.161 1.342 -7.906 1.00 87.00 175 GLN A C 1
ATOM 1344 O O . GLN A 1 175 ? -5.373 2.235 -8.205 1.00 87.00 175 GLN A O 1
ATOM 1349 N N . GLY A 1 176 ? -6.809 0.617 -8.821 1.00 88.81 176 GLY A N 1
ATOM 1350 C CA . GLY A 1 176 ? -6.701 0.884 -10.255 1.00 88.81 176 GLY A CA 1
ATOM 1351 C C . GLY A 1 176 ? -5.367 0.467 -10.869 1.00 88.81 176 GLY A C 1
ATOM 1352 O O . GLY A 1 176 ? -5.055 0.898 -11.979 1.00 88.81 176 GLY A O 1
ATOM 1353 N N . LEU A 1 177 ? -4.594 -0.364 -10.168 1.00 92.94 177 LEU A N 1
ATOM 1354 C CA . LEU A 1 177 ? -3.426 -1.014 -10.737 1.00 92.94 177 LEU A CA 1
ATOM 1355 C C . LEU A 1 177 ? -3.860 -2.159 -11.655 1.00 92.94 177 LEU A C 1
ATOM 1357 O O . LEU A 1 177 ? -4.663 -3.012 -11.278 1.00 92.94 177 LEU A O 1
ATOM 1361 N N . GLY A 1 178 ? -3.325 -2.157 -12.868 1.00 94.81 178 GLY A N 1
ATOM 1362 C CA . GLY A 1 178 ? -3.486 -3.209 -13.859 1.00 94.81 178 GLY A CA 1
ATOM 1363 C C . GLY A 1 178 ? -2.126 -3.720 -14.313 1.00 94.81 178 GLY A C 1
ATOM 1364 O O . GLY A 1 178 ? -1.154 -2.967 -14.361 1.00 94.81 178 GLY A O 1
ATOM 1365 N N . GLN A 1 179 ? -2.064 -5.006 -14.641 1.00 95.94 179 GLN A N 1
ATOM 1366 C CA . GLN A 1 179 ? -0.849 -5.624 -15.153 1.00 95.94 179 GLN A CA 1
ATOM 1367 C C . GLN A 1 179 ? -0.620 -5.215 -16.614 1.00 95.94 179 GLN A C 1
ATOM 1369 O O . GLN A 1 179 ? -1.516 -5.400 -17.445 1.00 95.94 179 GLN A O 1
ATOM 1374 N N . ILE A 1 180 ? 0.573 -4.718 -16.951 1.00 95.62 180 ILE A N 1
ATOM 1375 C CA . ILE A 1 180 ? 0.984 -4.605 -18.356 1.00 95.62 180 ILE A CA 1
ATOM 1376 C C . ILE A 1 180 ? 1.272 -6.008 -18.904 1.00 95.62 180 ILE A C 1
ATOM 1378 O O . ILE A 1 180 ? 1.887 -6.834 -18.236 1.00 95.62 180 ILE A O 1
ATOM 1382 N N . GLN A 1 181 ? 0.771 -6.303 -20.102 1.00 96.00 181 GLN A N 1
ATOM 1383 C CA . GLN A 1 181 ? 1.027 -7.574 -20.781 1.00 96.00 181 GLN A CA 1
ATOM 1384 C C . GLN A 1 181 ? 2.249 -7.442 -21.682 1.00 96.00 181 GLN A C 1
ATOM 1386 O O . GLN A 1 181 ? 2.603 -6.341 -22.100 1.00 96.00 181 GLN A O 1
ATOM 1391 N N . GLU A 1 182 ? 2.886 -8.562 -21.998 1.00 95.31 182 GLU A N 1
ATOM 1392 C CA . GLU A 1 182 ? 3.988 -8.582 -22.952 1.00 95.31 182 GLU A CA 1
ATOM 1393 C C . GLU A 1 182 ? 3.522 -8.155 -24.352 1.00 95.31 182 GLU A C 1
ATOM 1395 O O . GLU A 1 182 ? 2.372 -8.384 -24.745 1.00 95.31 182 GLU A O 1
ATOM 1400 N N . SER A 1 183 ? 4.402 -7.491 -25.104 1.00 95.88 183 SER A N 1
ATOM 1401 C CA . SER A 1 183 ? 4.048 -6.998 -26.430 1.00 95.88 183 SER A CA 1
ATOM 1402 C C . SER A 1 183 ? 3.920 -8.152 -27.416 1.00 95.88 183 SER A C 1
ATOM 1404 O O . SER A 1 183 ? 4.909 -8.803 -27.744 1.00 95.88 183 SER A O 1
ATOM 1406 N N . GLY A 1 184 ? 2.734 -8.344 -27.994 1.00 94.94 184 GLY A N 1
ATOM 1407 C CA . GLY A 1 184 ? 2.551 -9.307 -29.088 1.00 94.94 184 GLY A CA 1
ATOM 1408 C C . GLY A 1 184 ? 3.375 -8.987 -30.346 1.00 94.94 184 GLY A C 1
ATOM 1409 O O . GLY A 1 184 ? 3.624 -9.880 -31.149 1.00 94.94 184 GLY A O 1
ATOM 1410 N N . ASN A 1 185 ? 3.826 -7.735 -30.496 1.00 94.56 185 ASN A N 1
ATOM 1411 C CA . ASN A 1 185 ? 4.610 -7.261 -31.642 1.00 94.56 185 ASN A CA 1
ATOM 1412 C C . ASN A 1 185 ? 6.111 -7.118 -31.330 1.00 94.56 185 ASN A C 1
ATOM 1414 O O . ASN A 1 185 ? 6.868 -6.678 -32.189 1.00 94.56 185 ASN A O 1
ATOM 1418 N N . GLY A 1 186 ? 6.544 -7.447 -30.107 1.00 94.81 186 GLY A N 1
ATOM 1419 C CA . GLY A 1 186 ? 7.948 -7.361 -29.700 1.00 94.81 186 GLY A CA 1
ATOM 1420 C C . GLY A 1 186 ? 8.463 -5.952 -29.383 1.00 94.81 186 GLY A C 1
ATOM 1421 O O . GLY A 1 186 ? 9.668 -5.784 -29.223 1.00 94.81 186 GLY A O 1
ATOM 1422 N N . TYR A 1 187 ? 7.603 -4.935 -29.251 1.00 96.88 187 TYR A N 1
ATOM 1423 C CA . TYR A 1 187 ? 8.042 -3.571 -28.897 1.00 96.88 187 TYR A CA 1
ATOM 1424 C C . TYR A 1 187 ? 8.642 -3.491 -27.489 1.00 96.88 187 TYR A C 1
ATOM 1426 O O . TYR A 1 187 ? 9.587 -2.744 -27.242 1.00 96.88 187 TYR A O 1
ATOM 1434 N N . TRP A 1 188 ? 8.111 -4.293 -26.568 1.00 96.81 188 TRP A N 1
ATOM 1435 C CA . TRP A 1 188 ? 8.692 -4.507 -25.251 1.00 96.81 188 TRP A CA 1
ATOM 1436 C C . TRP A 1 188 ? 8.585 -5.967 -24.838 1.00 96.81 188 TRP A C 1
ATOM 1438 O O . TRP A 1 188 ? 7.735 -6.712 -25.334 1.00 96.81 188 TRP A O 1
ATOM 1448 N N . ARG A 1 189 ? 9.428 -6.329 -23.879 1.00 95.69 189 ARG A N 1
ATOM 1449 C CA . ARG A 1 189 ? 9.364 -7.579 -23.122 1.00 95.69 189 ARG A CA 1
ATOM 1450 C C . ARG A 1 189 ? 9.224 -7.261 -21.639 1.00 95.69 189 ARG A C 1
ATOM 1452 O O . ARG A 1 189 ? 9.654 -6.192 -21.205 1.00 95.69 189 ARG A O 1
ATOM 1459 N N . LEU A 1 190 ? 8.621 -8.172 -20.890 1.00 93.62 190 LEU A N 1
ATOM 1460 C CA . LEU A 1 190 ? 8.531 -8.067 -19.435 1.00 93.62 190 LEU A CA 1
ATOM 1461 C C . LEU A 1 190 ? 9.722 -8.801 -18.819 1.00 93.62 190 LEU A C 1
ATOM 1463 O O . LEU A 1 190 ? 9.962 -9.968 -19.134 1.00 93.62 190 LEU A O 1
ATOM 1467 N N . THR A 1 191 ? 10.486 -8.116 -17.980 1.00 89.38 191 THR A N 1
ATOM 1468 C CA . THR A 1 191 ? 11.681 -8.640 -17.313 1.00 89.38 191 THR A CA 1
ATOM 1469 C C . THR A 1 191 ? 11.559 -8.493 -15.800 1.00 89.38 191 THR A C 1
ATOM 1471 O O . THR A 1 191 ? 10.620 -7.914 -15.278 1.00 89.38 191 THR A O 1
ATOM 1474 N N . GLY A 1 192 ? 12.445 -9.118 -15.038 1.00 82.50 192 GLY A N 1
ATOM 1475 C CA . GLY A 1 192 ? 12.398 -9.019 -13.582 1.00 82.50 192 GLY A CA 1
ATOM 1476 C C . GLY A 1 192 ? 13.798 -8.954 -13.013 1.00 82.50 192 GLY A C 1
ATOM 1477 O O . GLY A 1 192 ? 14.719 -9.569 -13.558 1.00 82.50 192 GLY A O 1
ATOM 1478 N N . ALA A 1 193 ? 13.955 -8.260 -11.887 1.00 75.56 193 ALA A N 1
ATOM 1479 C CA . ALA A 1 193 ? 15.241 -8.216 -11.209 1.00 75.56 193 ALA A CA 1
ATOM 1480 C C . ALA A 1 193 ? 15.553 -9.524 -10.466 1.00 75.56 193 ALA A C 1
ATOM 1482 O O . ALA A 1 193 ? 16.683 -9.737 -10.023 1.00 75.56 193 ALA A O 1
ATOM 1483 N N . TYR A 1 194 ? 14.585 -10.441 -10.35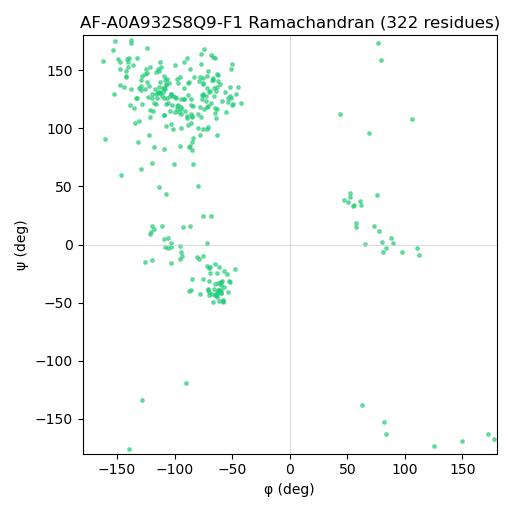3 1.00 74.56 194 TYR A N 1
ATOM 1484 C CA . TYR A 1 194 ? 14.816 -11.738 -9.729 1.00 74.56 194 TYR A CA 1
ATOM 1485 C C . TYR A 1 194 ? 15.930 -12.519 -10.443 1.00 74.56 194 TYR A C 1
ATOM 1487 O O . TYR A 1 194 ? 15.859 -12.795 -11.639 1.00 74.56 194 TYR A O 1
ATOM 1495 N N . GLY A 1 195 ? 16.956 -12.899 -9.678 1.00 71.81 195 GLY A N 1
ATOM 1496 C CA . GLY A 1 195 ? 18.161 -13.558 -10.185 1.00 71.81 195 GLY A CA 1
ATOM 1497 C C . GLY A 1 195 ? 19.349 -12.618 -10.413 1.00 71.81 195 GLY A C 1
ATOM 1498 O O . GLY A 1 195 ? 20.447 -13.108 -10.679 1.00 71.81 195 GLY A O 1
ATOM 1499 N N . GLN A 1 196 ? 19.177 -11.299 -10.266 1.00 76.38 196 GLN A N 1
ATOM 1500 C CA . GLN A 1 196 ? 20.301 -10.363 -10.222 1.00 76.38 196 GLN A CA 1
ATOM 1501 C C . GLN A 1 196 ? 21.088 -10.505 -8.904 1.00 76.38 196 GLN A C 1
ATOM 1503 O O . GLN A 1 196 ? 20.500 -10.844 -7.869 1.00 76.38 196 GLN A O 1
ATOM 1508 N N . PRO A 1 197 ? 22.413 -10.245 -8.910 1.00 71.44 197 PRO A N 1
ATOM 1509 C CA . PRO A 1 197 ? 23.196 -10.144 -7.682 1.00 71.44 197 PRO A CA 1
ATOM 1510 C C . PRO A 1 197 ? 22.520 -9.155 -6.723 1.00 71.44 197 PRO A C 1
ATOM 1512 O O . PRO A 1 197 ? 22.173 -8.053 -7.129 1.00 71.44 197 PRO A O 1
ATOM 1515 N N . ASP A 1 198 ? 22.292 -9.580 -5.480 1.00 74.50 198 ASP A N 1
ATOM 1516 C CA . ASP A 1 198 ? 21.658 -8.816 -4.388 1.00 74.50 198 ASP A CA 1
ATOM 1517 C C . ASP A 1 198 ? 20.122 -8.740 -4.359 1.00 74.50 198 ASP A C 1
ATOM 1519 O O . ASP A 1 198 ? 19.562 -8.326 -3.337 1.00 74.50 198 ASP A O 1
ATOM 1523 N N . VAL A 1 199 ? 19.419 -9.250 -5.374 1.00 79.19 199 VAL A N 1
ATOM 1524 C CA . VAL A 1 199 ? 17.954 -9.388 -5.328 1.00 79.19 199 VAL A CA 1
ATOM 1525 C C . VAL A 1 199 ? 17.584 -10.691 -4.631 1.00 79.19 199 VAL A C 1
ATOM 1527 O O . VAL A 1 199 ? 17.798 -11.790 -5.143 1.00 79.19 199 VAL A O 1
ATOM 1530 N N . LYS A 1 200 ? 17.030 -10.566 -3.425 1.00 78.75 200 LYS A N 1
ATOM 1531 C CA . LYS A 1 200 ? 16.624 -11.699 -2.576 1.00 78.75 200 LYS A CA 1
ATOM 1532 C C . LYS A 1 200 ? 15.120 -11.929 -2.593 1.00 78.75 200 LYS A C 1
ATOM 1534 O O . LYS A 1 200 ? 14.661 -12.981 -2.143 1.00 78.75 200 LYS A O 1
ATOM 1539 N N . SER A 1 201 ? 14.365 -10.943 -3.068 1.00 73.00 201 SER A N 1
ATOM 1540 C CA . SER A 1 201 ? 12.914 -10.984 -3.062 1.00 73.00 201 SER A CA 1
ATOM 1541 C C . SER A 1 201 ? 12.332 -11.661 -4.291 1.00 73.00 201 SER A C 1
ATOM 1543 O O . SER A 1 201 ? 12.797 -11.467 -5.412 1.00 73.00 201 SER A O 1
ATOM 1545 N N . LEU A 1 202 ? 11.287 -12.454 -4.068 1.00 68.88 202 LEU A N 1
ATOM 1546 C CA . LEU A 1 202 ? 10.499 -13.093 -5.113 1.00 68.88 202 LEU A CA 1
ATOM 1547 C C . LEU A 1 202 ? 9.276 -12.231 -5.426 1.00 68.88 202 LEU A C 1
ATOM 1549 O O . LEU A 1 202 ? 8.193 -12.479 -4.904 1.00 68.88 202 LEU A O 1
ATOM 1553 N N . HIS A 1 203 ? 9.428 -11.234 -6.294 1.00 75.88 203 HIS A N 1
ATOM 1554 C CA . HIS A 1 203 ? 8.307 -10.434 -6.800 1.00 75.88 203 HIS A CA 1
ATOM 1555 C C . HIS A 1 203 ? 7.892 -10.896 -8.195 1.00 75.88 203 HIS A C 1
ATOM 1557 O O . HIS A 1 203 ? 8.071 -10.190 -9.179 1.00 75.88 203 HIS A O 1
ATOM 1563 N N . PHE A 1 204 ? 7.312 -12.093 -8.301 1.00 79.81 204 PHE A N 1
ATOM 1564 C CA . PHE A 1 204 ? 6.869 -12.638 -9.598 1.00 79.81 204 PHE A CA 1
ATOM 1565 C C . PHE A 1 204 ? 5.869 -11.740 -10.342 1.00 79.81 204 PHE A C 1
ATOM 1567 O O . PHE A 1 204 ? 5.696 -11.857 -11.553 1.00 79.81 204 PHE A O 1
ATOM 1574 N N . TRP A 1 205 ? 5.171 -10.879 -9.603 1.00 88.69 205 TRP A N 1
ATOM 1575 C CA . TRP A 1 205 ? 4.130 -9.993 -10.099 1.00 88.69 205 TRP A CA 1
ATOM 1576 C C . TRP A 1 205 ? 4.523 -8.540 -9.847 1.00 88.69 205 TRP A C 1
ATOM 1578 O O . TRP A 1 205 ? 3.952 -7.867 -9.003 1.00 88.69 205 TRP A O 1
ATOM 1588 N N . ASN A 1 206 ? 5.520 -8.072 -10.579 1.00 92.19 206 ASN A N 1
ATOM 1589 C CA . ASN A 1 206 ? 6.134 -6.749 -10.460 1.00 92.19 206 ASN A CA 1
ATOM 1590 C C . ASN A 1 206 ? 5.745 -5.786 -11.597 1.00 92.19 206 ASN A C 1
ATOM 1592 O O . ASN A 1 206 ? 6.264 -4.687 -11.643 1.00 92.19 206 ASN A O 1
ATOM 1596 N N . HIS A 1 207 ? 4.837 -6.158 -12.506 1.00 95.25 207 HIS A N 1
ATOM 1597 C CA . HIS A 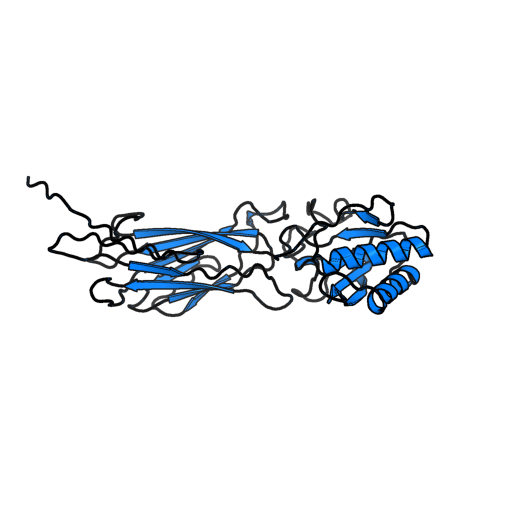1 207 ? 4.498 -5.369 -13.703 1.00 95.25 207 HIS A CA 1
ATOM 1598 C C . HIS A 1 207 ? 3.126 -4.688 -13.619 1.00 95.25 207 HIS A C 1
ATOM 1600 O O . HIS A 1 207 ? 2.327 -4.749 -14.559 1.00 95.25 207 HIS A O 1
ATOM 1606 N N . TYR A 1 208 ? 2.798 -4.093 -12.473 1.00 96.12 208 TYR A N 1
ATOM 1607 C CA . TYR A 1 208 ? 1.517 -3.417 -12.275 1.00 96.12 208 TYR A CA 1
ATOM 1608 C C . TYR A 1 208 ? 1.685 -1.903 -12.319 1.00 96.12 208 TYR A C 1
ATOM 1610 O O . TYR A 1 208 ? 2.632 -1.339 -11.777 1.00 96.12 208 TYR A O 1
ATOM 1618 N N . GLY A 1 209 ? 0.742 -1.224 -12.961 1.00 95.00 209 GLY A N 1
ATOM 1619 C CA . GLY A 1 209 ? 0.724 0.229 -13.059 1.00 95.00 209 GLY A CA 1
ATOM 1620 C C . GLY A 1 209 ? -0.687 0.755 -13.253 1.00 95.00 209 GLY A C 1
ATOM 1621 O O . GLY A 1 209 ? -1.618 0.006 -13.546 1.00 95.00 209 GLY A O 1
ATOM 1622 N N . THR A 1 210 ? -0.866 2.062 -13.103 1.00 92.69 210 THR A N 1
ATOM 1623 C CA . THR A 1 210 ? -2.144 2.693 -13.468 1.00 92.69 210 THR A CA 1
ATOM 1624 C C . THR A 1 210 ? -2.398 2.596 -14.980 1.00 92.69 210 THR A C 1
ATOM 1626 O O . THR A 1 210 ? -1.473 2.411 -15.778 1.00 92.69 210 THR A O 1
ATOM 1629 N N . SER A 1 211 ? -3.652 2.743 -15.416 1.00 92.94 211 SER A N 1
ATOM 1630 C CA . SER A 1 211 ? -3.999 2.674 -16.847 1.00 92.94 211 SER A CA 1
ATOM 1631 C C . SER A 1 211 ? -3.276 3.726 -17.698 1.00 92.94 211 SER A C 1
ATOM 1633 O O . SER A 1 211 ? -2.918 3.458 -18.842 1.00 92.94 211 SER A O 1
ATOM 1635 N N . SER A 1 212 ? -3.040 4.923 -17.151 1.00 92.25 212 SER A N 1
ATOM 1636 C CA . SER A 1 212 ? -2.289 5.974 -17.843 1.00 92.25 212 SER A CA 1
ATOM 1637 C C . SER A 1 212 ? -0.805 5.623 -17.964 1.00 92.25 212 SER A C 1
ATOM 1639 O O . SER A 1 212 ? -0.223 5.815 -19.027 1.00 92.25 212 SER A O 1
ATOM 1641 N N . VAL A 1 213 ? -0.209 5.062 -16.910 1.00 93.75 213 VAL A N 1
ATOM 1642 C CA . VAL A 1 213 ? 1.205 4.653 -16.877 1.00 93.75 213 VAL A CA 1
ATOM 1643 C C . VAL A 1 213 ? 1.469 3.499 -17.836 1.00 93.75 213 VAL A C 1
ATOM 1645 O O . VAL A 1 213 ? 2.354 3.594 -18.678 1.00 93.75 213 VAL A O 1
ATOM 1648 N N . THR A 1 214 ? 0.662 2.439 -17.779 1.00 95.44 214 THR A N 1
ATOM 1649 C CA . THR A 1 214 ? 0.801 1.278 -18.679 1.00 95.44 214 THR A CA 1
ATOM 1650 C C . THR A 1 214 ? 0.613 1.665 -20.151 1.00 95.44 214 THR A C 1
ATOM 1652 O O . THR A 1 214 ? 1.381 1.227 -21.012 1.00 95.44 214 THR A O 1
ATOM 1655 N N . GLY A 1 215 ? -0.343 2.554 -20.452 1.00 94.38 215 GLY A N 1
ATOM 1656 C CA . GLY A 1 215 ? -0.526 3.107 -21.796 1.00 94.38 215 GLY A CA 1
ATOM 1657 C C . GLY A 1 215 ? 0.658 3.960 -22.265 1.00 94.38 215 GLY A C 1
ATOM 1658 O O . GLY A 1 215 ? 1.111 3.817 -23.399 1.00 94.38 215 GLY A O 1
ATOM 1659 N N . ALA A 1 216 ? 1.194 4.819 -21.394 1.00 95.06 216 ALA A N 1
ATOM 1660 C CA . ALA A 1 216 ? 2.340 5.664 -21.719 1.00 95.06 216 ALA A CA 1
ATOM 1661 C C . ALA A 1 216 ? 3.626 4.850 -21.920 1.00 95.06 216 ALA A C 1
ATOM 1663 O O . ALA A 1 216 ? 4.332 5.086 -22.896 1.00 95.06 216 ALA A O 1
ATOM 1664 N N . LEU A 1 217 ? 3.892 3.850 -21.073 1.00 96.19 217 LEU A N 1
ATOM 1665 C CA . LEU A 1 217 ? 5.019 2.925 -21.242 1.00 96.19 217 LEU A CA 1
ATOM 1666 C C . LEU A 1 217 ? 4.939 2.162 -22.563 1.00 96.19 217 LEU A C 1
ATOM 1668 O O . LEU A 1 217 ? 5.943 2.055 -23.261 1.00 96.19 217 LEU A O 1
ATOM 1672 N N . SER A 1 218 ? 3.745 1.704 -22.947 1.00 96.06 218 SER A N 1
ATOM 1673 C CA . SER A 1 218 ? 3.538 1.032 -24.236 1.00 96.06 218 SER A CA 1
ATOM 1674 C C . SER A 1 218 ? 3.875 1.951 -25.422 1.00 96.06 218 SER A C 1
ATOM 1676 O O . SER A 1 218 ? 4.478 1.507 -26.397 1.00 96.06 218 SER A O 1
ATOM 1678 N N . LEU A 1 219 ? 3.528 3.243 -25.337 1.00 95.69 219 LEU A N 1
ATOM 1679 C CA . LEU A 1 219 ? 3.869 4.238 -26.361 1.00 95.69 219 LEU A CA 1
ATOM 1680 C C . LEU A 1 219 ? 5.366 4.577 -26.384 1.00 95.69 219 LEU A C 1
ATOM 1682 O O . LEU A 1 219 ? 5.920 4.741 -27.469 1.00 95.69 219 LEU A O 1
ATOM 1686 N N . ILE A 1 220 ? 6.018 4.668 -25.218 1.00 96.75 220 ILE A N 1
ATOM 1687 C CA . ILE A 1 220 ? 7.474 4.867 -25.119 1.00 96.75 220 ILE A CA 1
ATOM 1688 C C . ILE A 1 220 ? 8.191 3.678 -25.763 1.00 96.75 220 ILE A C 1
ATOM 1690 O O . ILE A 1 220 ? 9.041 3.885 -26.623 1.00 96.75 220 ILE A O 1
ATOM 1694 N N . ALA A 1 221 ? 7.800 2.449 -25.411 1.00 97.00 221 ALA A N 1
ATOM 1695 C CA . ALA A 1 221 ? 8.370 1.225 -25.966 1.00 97.00 221 ALA A CA 1
ATOM 1696 C C . ALA A 1 221 ? 8.231 1.157 -27.489 1.00 97.00 221 ALA A C 1
ATOM 1698 O O . ALA A 1 221 ? 9.203 0.891 -28.188 1.00 97.00 221 ALA A O 1
ATOM 1699 N N . TRP A 1 222 ? 7.030 1.431 -28.009 1.00 96.75 222 TRP A N 1
ATOM 1700 C CA . TRP A 1 222 ? 6.794 1.492 -29.450 1.00 96.75 222 TRP A CA 1
ATOM 1701 C C . TRP A 1 222 ? 7.695 2.534 -30.117 1.00 96.75 222 TRP A C 1
ATOM 1703 O O . TRP A 1 222 ? 8.369 2.228 -31.095 1.00 96.75 222 TRP A O 1
ATOM 1713 N N . ARG A 1 223 ? 7.756 3.751 -29.568 1.00 97.06 223 ARG A N 1
ATOM 1714 C CA . ARG A 1 223 ? 8.564 4.829 -30.143 1.00 97.06 223 ARG A CA 1
ATOM 1715 C C . ARG A 1 223 ? 10.056 4.498 -30.132 1.00 97.06 223 ARG A C 1
ATOM 1717 O O . ARG A 1 223 ? 10.736 4.780 -31.110 1.00 97.06 223 ARG A O 1
ATOM 1724 N N . TYR A 1 224 ? 10.545 3.903 -29.049 1.00 96.88 224 TYR A N 1
ATOM 1725 C CA . TYR A 1 224 ? 11.924 3.441 -28.933 1.00 96.88 224 TYR A CA 1
ATOM 1726 C C . TYR A 1 224 ? 12.244 2.345 -29.956 1.00 96.88 224 TYR A C 1
ATOM 1728 O O . TYR A 1 224 ? 13.287 2.384 -30.609 1.00 96.88 224 TYR A O 1
ATOM 1736 N N . PHE A 1 225 ? 11.320 1.401 -30.145 1.00 96.75 225 PHE A N 1
ATOM 1737 C CA . PHE A 1 225 ? 11.457 0.339 -31.133 1.00 96.75 225 PHE A CA 1
ATOM 1738 C C . PHE A 1 225 ? 11.497 0.884 -32.567 1.00 96.75 225 PHE A C 1
ATOM 1740 O O . PHE A 1 225 ? 12.341 0.457 -33.342 1.00 96.75 225 PHE A O 1
ATOM 1747 N N . GLU A 1 226 ? 10.642 1.846 -32.926 1.00 96.75 226 GLU A N 1
ATOM 1748 C CA . GLU A 1 226 ? 10.638 2.453 -34.272 1.00 96.75 226 GLU A CA 1
ATOM 1749 C C . GLU A 1 226 ? 11.964 3.145 -34.623 1.00 96.75 226 GLU A C 1
ATOM 1751 O O . GLU A 1 226 ? 12.357 3.163 -35.785 1.00 96.75 226 GLU A O 1
ATOM 1756 N N . GLU A 1 227 ? 12.649 3.725 -33.635 1.00 95.69 227 GLU A N 1
ATOM 1757 C CA . GLU A 1 227 ? 13.911 4.444 -33.858 1.00 95.69 227 GLU A CA 1
ATOM 1758 C C . GLU A 1 227 ? 15.131 3.516 -33.863 1.00 95.69 227 GLU A C 1
ATOM 1760 O O . GLU A 1 227 ? 16.122 3.794 -34.534 1.00 95.69 227 GLU A O 1
ATOM 1765 N N . THR A 1 228 ? 15.075 2.413 -33.116 1.00 95.44 228 THR A N 1
ATOM 1766 C CA . THR A 1 228 ? 16.266 1.597 -32.837 1.00 95.44 228 THR A CA 1
ATOM 1767 C C . THR A 1 228 ? 16.176 0.157 -33.326 1.00 95.44 228 THR A C 1
ATOM 1769 O O . THR A 1 228 ? 17.187 -0.542 -33.315 1.00 95.44 228 THR A O 1
ATOM 1772 N N . GLU A 1 229 ? 14.980 -0.306 -33.691 1.00 95.50 229 GLU A N 1
ATOM 1773 C CA . GLU A 1 229 ? 14.635 -1.713 -33.938 1.00 95.50 229 GLU A CA 1
ATOM 1774 C C . GLU A 1 229 ? 14.910 -2.640 -32.732 1.00 95.50 229 GLU A C 1
ATOM 1776 O O . GLU A 1 229 ? 14.988 -3.864 -32.871 1.00 95.50 229 GLU A O 1
ATOM 1781 N N . ARG A 1 230 ? 15.053 -2.078 -31.521 1.00 94.38 230 ARG A N 1
ATOM 1782 C CA . ARG A 1 230 ? 15.324 -2.821 -30.281 1.00 94.38 230 ARG A CA 1
ATOM 1783 C C . ARG A 1 230 ? 14.114 -2.825 -29.359 1.00 94.38 230 ARG A C 1
ATOM 1785 O O . ARG A 1 230 ? 13.494 -1.796 -29.107 1.00 94.38 230 ARG A O 1
ATOM 1792 N N . SER A 1 231 ? 13.803 -3.996 -28.807 1.00 95.50 231 SER A N 1
ATOM 1793 C CA . SER A 1 231 ? 12.759 -4.144 -27.790 1.00 95.50 231 SER A CA 1
ATOM 1794 C C . SER A 1 231 ? 13.186 -3.505 -26.470 1.00 95.50 231 SER A C 1
ATOM 1796 O O . SER A 1 231 ? 14.256 -3.820 -25.946 1.00 95.50 231 SER A O 1
ATOM 1798 N N . MET A 1 232 ? 12.313 -2.686 -25.887 1.00 95.19 232 MET A N 1
ATOM 1799 C CA . MET A 1 232 ? 12.509 -2.151 -24.539 1.00 95.19 232 MET A CA 1
ATOM 1800 C C . MET A 1 232 ? 12.201 -3.241 -23.502 1.00 95.19 232 MET A C 1
ATOM 1802 O O . MET A 1 232 ? 11.122 -3.831 -23.525 1.00 95.19 232 MET A O 1
ATOM 1806 N N . GLY A 1 233 ? 13.124 -3.547 -22.593 1.00 95.00 233 GLY A N 1
ATOM 1807 C CA . GLY A 1 233 ? 12.803 -4.410 -21.453 1.00 95.00 233 GLY A CA 1
ATOM 1808 C C . GLY A 1 233 ? 12.177 -3.581 -20.343 1.00 95.00 233 GLY A C 1
ATOM 1809 O O . GLY A 1 233 ? 12.804 -2.637 -19.877 1.00 95.00 233 GLY A O 1
ATOM 1810 N N . ILE A 1 234 ? 10.942 -3.893 -19.964 1.00 94.94 234 ILE A N 1
ATOM 1811 C CA . ILE A 1 234 ? 10.284 -3.293 -18.802 1.00 94.94 234 ILE A CA 1
ATOM 1812 C C . ILE A 1 234 ? 10.536 -4.246 -17.647 1.00 94.94 234 ILE A C 1
ATOM 1814 O O . ILE A 1 234 ? 10.033 -5.363 -17.690 1.00 94.94 234 ILE A O 1
ATOM 1818 N N . ASN A 1 235 ? 11.326 -3.802 -16.678 1.00 91.81 235 ASN A N 1
ATOM 1819 C CA . ASN A 1 235 ? 11.710 -4.584 -15.518 1.00 91.81 235 ASN A CA 1
ATOM 1820 C C . ASN A 1 235 ? 10.684 -4.365 -14.391 1.00 91.81 235 ASN A C 1
ATOM 1822 O O . ASN A 1 235 ? 9.493 -4.629 -14.550 1.00 91.81 235 ASN A O 1
ATOM 1826 N N . ASP A 1 236 ? 11.111 -3.844 -13.246 1.00 90.06 236 ASP A N 1
ATOM 1827 C CA . ASP A 1 236 ? 10.239 -3.665 -12.098 1.00 90.06 236 ASP A CA 1
ATOM 1828 C C . ASP A 1 236 ? 9.288 -2.475 -12.294 1.00 90.06 236 ASP A C 1
ATOM 1830 O O . ASP A 1 236 ? 9.658 -1.417 -12.787 1.00 90.06 236 ASP A O 1
ATOM 1834 N N . MET A 1 237 ? 8.034 -2.647 -11.891 1.00 93.69 237 MET A N 1
ATOM 1835 C CA . MET A 1 237 ? 7.016 -1.609 -11.727 1.00 93.69 237 MET A CA 1
ATOM 1836 C C . MET A 1 237 ? 6.422 -1.756 -10.314 1.00 93.69 237 MET A C 1
ATOM 1838 O O . MET A 1 237 ? 7.154 -1.915 -9.341 1.00 93.69 237 MET A O 1
ATOM 1842 N N . SER A 1 238 ? 5.094 -1.724 -10.168 1.00 93.44 238 SER A N 1
ATOM 1843 C CA . SER A 1 238 ? 4.406 -1.990 -8.906 1.00 93.44 238 SER A CA 1
ATOM 1844 C C . SER A 1 238 ? 4.078 -3.468 -8.700 1.00 93.44 238 SER A C 1
ATOM 1846 O O . SER A 1 238 ? 3.922 -4.236 -9.653 1.00 93.44 238 SER A O 1
ATOM 1848 N N . LEU A 1 239 ? 3.837 -3.828 -7.439 1.00 92.50 239 LEU A N 1
ATOM 1849 C CA . LEU A 1 239 ? 3.161 -5.068 -7.051 1.00 92.50 239 LEU A CA 1
ATOM 1850 C C . LEU A 1 239 ? 1.641 -4.985 -7.322 1.00 92.50 239 LEU A C 1
ATOM 1852 O O . LEU A 1 239 ? 1.113 -3.888 -7.522 1.00 92.50 239 LEU A O 1
ATOM 1856 N N . PRO A 1 240 ? 0.875 -6.096 -7.265 1.00 92.12 240 PRO A N 1
ATOM 1857 C CA . PRO A 1 240 ? -0.549 -6.095 -7.612 1.00 92.12 240 PRO A CA 1
ATOM 1858 C C . PRO A 1 240 ? -1.420 -5.149 -6.785 1.00 92.12 240 PRO A C 1
ATOM 1860 O O . PRO A 1 240 ? -2.416 -4.636 -7.293 1.00 92.12 240 PRO A O 1
ATOM 1863 N N . LYS A 1 241 ? -1.064 -4.906 -5.516 1.00 90.69 241 LYS A N 1
ATOM 1864 C CA . LYS A 1 241 ? -1.716 -3.880 -4.682 1.00 90.69 241 LYS A CA 1
ATOM 1865 C C . LYS A 1 241 ? -0.793 -2.692 -4.393 1.00 90.69 241 LYS A C 1
ATOM 1867 O O . LYS A 1 241 ? -1.078 -1.916 -3.486 1.00 90.69 241 LYS A O 1
ATOM 1872 N N . GLY A 1 242 ? 0.296 -2.540 -5.141 1.00 90.88 242 GLY A N 1
ATOM 1873 C CA . GLY A 1 242 ? 1.332 -1.543 -4.908 1.00 90.88 242 GLY A CA 1
ATOM 1874 C C . GLY A 1 242 ? 2.038 -1.737 -3.580 1.00 90.88 242 GLY A C 1
ATOM 1875 O O . GLY A 1 242 ? 2.323 -2.866 -3.197 1.00 90.88 242 GLY A O 1
ATOM 1876 N N . GLY A 1 243 ? 2.296 -0.652 -2.861 1.00 88.25 243 GLY A N 1
ATOM 1877 C CA . GLY A 1 243 ? 3.059 -0.710 -1.618 1.00 88.25 243 GLY A CA 1
ATOM 1878 C C . GLY A 1 243 ? 4.558 -0.857 -1.848 1.00 88.25 243 GLY A C 1
ATOM 1879 O O . GLY A 1 243 ? 5.021 -0.881 -2.984 1.00 88.25 243 GLY A O 1
ATOM 1880 N N . LEU A 1 244 ? 5.312 -0.784 -0.755 1.00 87.75 244 LEU A N 1
ATOM 1881 C CA . LEU A 1 244 ? 6.768 -0.677 -0.775 1.00 87.75 244 LEU A CA 1
ATOM 1882 C C . LEU A 1 244 ? 7.389 -1.755 -1.668 1.00 87.75 244 LEU A C 1
ATOM 1884 O O . LEU A 1 244 ? 7.130 -2.923 -1.445 1.00 87.75 244 LEU A O 1
ATOM 1888 N N . PHE A 1 245 ? 8.220 -1.404 -2.642 1.00 84.44 245 PHE A N 1
ATOM 1889 C CA . PHE A 1 245 ? 8.953 -2.410 -3.405 1.00 84.44 245 PHE A CA 1
ATOM 1890 C C . PHE A 1 245 ? 10.236 -2.743 -2.630 1.00 84.44 245 PHE A C 1
ATOM 1892 O O . PHE A 1 245 ? 11.069 -1.870 -2.451 1.00 84.44 245 PHE A O 1
ATOM 1899 N N . ASP A 1 246 ? 10.374 -3.954 -2.084 1.00 82.44 246 ASP A N 1
ATOM 1900 C CA . ASP A 1 246 ? 11.523 -4.348 -1.242 1.00 82.44 246 ASP A CA 1
ATOM 1901 C C . ASP A 1 246 ? 12.236 -5.564 -1.833 1.00 82.44 246 ASP A C 1
ATOM 1903 O O . ASP A 1 246 ? 11.840 -6.709 -1.600 1.00 82.44 246 ASP A O 1
ATOM 1907 N N . ILE A 1 247 ? 13.282 -5.309 -2.616 1.00 81.00 247 ILE A N 1
ATOM 1908 C CA . ILE A 1 247 ? 14.043 -6.345 -3.329 1.00 81.00 247 ILE A CA 1
ATOM 1909 C C . ILE A 1 247 ? 15.042 -7.097 -2.431 1.00 81.00 247 ILE A C 1
ATOM 1911 O O . ILE A 1 247 ? 15.570 -8.139 -2.838 1.00 81.00 247 ILE A O 1
ATOM 1915 N N . HIS A 1 248 ? 15.306 -6.604 -1.215 1.00 84.44 248 HIS A N 1
ATOM 1916 C CA . HIS A 1 248 ? 16.310 -7.151 -0.293 1.00 84.44 248 HIS A CA 1
ATOM 1917 C C . HIS A 1 248 ? 15.710 -7.924 0.891 1.00 84.44 248 HIS A C 1
ATOM 1919 O O . HIS A 1 248 ? 16.462 -8.533 1.661 1.00 84.44 248 HIS A O 1
ATOM 1925 N N . ASN A 1 249 ? 14.380 -7.962 0.993 1.00 85.88 249 ASN A N 1
ATOM 1926 C CA . ASN A 1 249 ? 13.606 -8.531 2.093 1.00 85.88 249 ASN A CA 1
ATOM 1927 C C . ASN A 1 249 ? 13.870 -7.828 3.442 1.00 85.88 249 ASN A C 1
ATOM 1929 O O . ASN A 1 249 ? 13.903 -8.483 4.488 1.00 85.88 249 ASN A O 1
ATOM 1933 N N . ASP A 1 250 ? 14.120 -6.516 3.430 1.00 87.56 250 ASP A N 1
ATOM 1934 C CA . ASP A 1 250 ? 14.397 -5.706 4.625 1.00 87.56 250 ASP A CA 1
ATOM 1935 C C . ASP A 1 250 ? 13.408 -4.550 4.858 1.00 87.56 250 ASP A C 1
ATOM 1937 O O . ASP A 1 250 ? 13.628 -3.704 5.732 1.00 87.56 250 ASP A O 1
ATOM 1941 N N . TRP A 1 251 ? 12.309 -4.546 4.105 1.00 86.56 251 TRP A N 1
ATOM 1942 C CA . TRP A 1 251 ? 11.264 -3.531 4.064 1.00 86.56 251 TRP A CA 1
ATOM 1943 C C . TRP A 1 251 ? 11.810 -2.123 3.837 1.00 86.56 251 TRP A C 1
ATOM 1945 O O . TRP A 1 251 ? 11.377 -1.163 4.485 1.00 86.56 251 TRP A O 1
ATOM 1955 N N . LYS A 1 252 ? 12.750 -1.988 2.895 1.00 85.25 252 LYS A N 1
ATOM 1956 C CA . LYS A 1 252 ? 13.232 -0.694 2.407 1.00 85.25 252 LYS A CA 1
ATOM 1957 C C . LYS A 1 252 ? 13.120 -0.600 0.892 1.00 85.25 252 LYS A C 1
ATOM 1959 O O . LYS A 1 252 ? 13.291 -1.580 0.177 1.00 85.25 252 LYS A O 1
ATOM 1964 N N . SER A 1 253 ? 12.859 0.620 0.429 1.00 81.88 253 SER A N 1
ATOM 1965 C CA . SER A 1 253 ? 12.881 0.957 -0.995 1.00 81.88 253 SER A CA 1
ATOM 1966 C C . SER A 1 253 ? 14.302 0.785 -1.549 1.00 81.88 253 SER A C 1
ATOM 1968 O O . SER A 1 253 ? 15.232 1.311 -0.926 1.00 81.88 253 SER A O 1
ATOM 1970 N N . PRO A 1 254 ? 14.493 0.115 -2.701 1.00 73.75 254 PRO A N 1
ATOM 1971 C CA . PRO A 1 254 ? 15.787 0.039 -3.369 1.00 73.75 254 PRO A CA 1
ATOM 1972 C C . PRO A 1 254 ? 16.209 1.374 -3.971 1.00 73.75 254 PRO A C 1
ATOM 1974 O O . PRO A 1 254 ? 17.398 1.691 -3.993 1.00 73.75 254 PRO A O 1
ATOM 1977 N N . HIS A 1 255 ? 15.247 2.187 -4.409 1.00 70.12 255 HIS A N 1
ATOM 1978 C CA . HIS A 1 255 ? 15.526 3.507 -4.952 1.00 70.12 255 HIS A CA 1
ATOM 1979 C C . HIS A 1 255 ? 15.824 4.454 -3.786 1.00 70.12 255 HIS A C 1
ATOM 1981 O O . HIS A 1 255 ? 14.957 4.772 -2.965 1.00 70.12 255 HIS A O 1
ATOM 1987 N N . GLY A 1 256 ? 17.095 4.858 -3.681 1.00 56.69 256 GLY A N 1
ATOM 1988 C CA . GLY A 1 256 ? 17.644 5.684 -2.598 1.00 56.69 256 GLY A CA 1
ATOM 1989 C C . GLY A 1 256 ? 17.201 7.150 -2.627 1.00 56.69 256 GLY A C 1
ATOM 1990 O O . GLY A 1 256 ? 17.621 7.946 -1.781 1.00 56.69 256 GLY A O 1
ATOM 1991 N N . MET A 1 257 ? 16.354 7.532 -3.583 1.00 54.53 257 MET A N 1
ATOM 1992 C CA . MET A 1 257 ? 15.728 8.844 -3.593 1.00 54.53 257 MET A CA 1
ATOM 1993 C C . MET A 1 257 ? 14.623 8.855 -2.539 1.00 54.53 257 MET A C 1
ATOM 1995 O O . MET A 1 257 ? 13.551 8.318 -2.761 1.00 54.53 257 MET A O 1
ATOM 1999 N N . LEU A 1 258 ? 14.944 9.430 -1.373 1.00 52.44 258 LEU A N 1
ATOM 2000 C CA . LEU A 1 258 ? 14.053 9.801 -0.264 1.00 52.44 258 LEU A CA 1
ATOM 2001 C C . LEU A 1 258 ? 12.995 8.742 0.114 1.00 52.44 258 LEU A C 1
ATOM 2003 O O . LEU A 1 258 ? 12.012 8.534 -0.592 1.00 52.44 258 LEU A O 1
ATOM 2007 N N . VAL A 1 259 ? 13.139 8.147 1.305 1.00 51.47 259 VAL A N 1
ATOM 2008 C CA . VAL A 1 259 ? 12.121 7.271 1.920 1.00 51.47 259 VAL A CA 1
ATOM 2009 C C . VAL A 1 259 ? 10.720 7.867 1.731 1.00 51.47 259 VAL A C 1
ATOM 2011 O O . VAL A 1 259 ? 10.464 9.005 2.127 1.00 51.47 259 VAL A O 1
ATOM 2014 N N . GLY A 1 260 ? 9.834 7.101 1.094 1.00 55.31 260 GLY A N 1
ATOM 2015 C CA . GLY A 1 260 ? 8.468 7.518 0.793 1.00 55.31 260 GLY A CA 1
ATOM 2016 C C . GLY A 1 260 ? 8.270 8.261 -0.534 1.00 55.31 260 GLY A C 1
ATOM 2017 O O . GLY A 1 260 ? 7.141 8.701 -0.767 1.00 55.31 260 GLY A O 1
ATOM 2018 N N . THR A 1 261 ? 9.299 8.398 -1.390 1.00 63.28 261 THR A N 1
ATOM 2019 C CA . THR A 1 261 ? 9.181 8.968 -2.754 1.00 63.28 261 THR A CA 1
ATOM 2020 C C . THR A 1 261 ? 9.192 7.966 -3.903 1.00 63.28 261 THR A C 1
ATOM 2022 O O . THR A 1 261 ? 8.974 8.356 -5.045 1.00 63.28 261 THR A O 1
ATOM 2025 N N . ASP A 1 262 ? 9.357 6.683 -3.595 1.00 82.12 262 ASP A N 1
ATOM 2026 C CA . ASP A 1 262 ? 9.338 5.620 -4.592 1.00 82.12 262 ASP A CA 1
ATOM 2027 C C . ASP A 1 262 ? 7.955 5.492 -5.259 1.00 82.12 262 ASP A C 1
ATOM 2029 O O . ASP A 1 262 ? 6.952 5.129 -4.632 1.00 82.12 262 ASP A O 1
ATOM 2033 N N . ASN A 1 263 ? 7.906 5.803 -6.553 1.00 88.56 263 ASN A N 1
ATOM 2034 C CA . ASN A 1 263 ? 6.698 5.748 -7.362 1.00 88.56 263 ASN A CA 1
ATOM 2035 C C . ASN A 1 263 ? 6.361 4.329 -7.851 1.00 88.56 263 ASN A C 1
ATOM 2037 O O . ASN A 1 263 ? 5.218 4.115 -8.286 1.00 88.56 263 ASN A O 1
ATOM 2041 N N . HIS A 1 264 ? 7.258 3.339 -7.697 1.00 90.25 264 HIS A N 1
ATOM 2042 C CA . HIS A 1 264 ? 6.899 1.923 -7.864 1.00 90.25 264 HIS A CA 1
ATOM 2043 C C . HIS A 1 264 ? 5.768 1.574 -6.909 1.00 90.25 264 HIS A C 1
ATOM 2045 O O . HIS A 1 264 ? 4.812 0.902 -7.294 1.00 90.25 264 HIS A O 1
ATOM 2051 N N . ARG A 1 265 ? 5.786 2.153 -5.702 1.00 88.50 265 ARG A N 1
ATOM 2052 C CA . ARG A 1 265 ? 4.768 1.963 -4.664 1.00 88.50 265 ARG A CA 1
ATOM 2053 C C . ARG A 1 265 ? 3.339 2.206 -5.128 1.00 88.50 265 ARG A C 1
ATOM 2055 O O . ARG A 1 265 ? 2.400 1.613 -4.599 1.00 88.50 265 ARG A O 1
ATOM 2062 N N . ILE A 1 266 ? 3.170 3.124 -6.073 1.00 90.62 266 ILE A N 1
ATOM 2063 C CA . ILE A 1 266 ? 1.862 3.596 -6.526 1.00 90.62 266 ILE A CA 1
ATOM 2064 C C . ILE A 1 266 ? 1.594 3.309 -8.001 1.00 90.62 266 ILE A C 1
ATOM 2066 O O . ILE A 1 266 ? 0.648 3.853 -8.570 1.00 90.62 266 ILE A O 1
ATOM 2070 N N . GLY A 1 267 ? 2.413 2.456 -8.622 1.00 92.56 267 GLY A N 1
ATOM 2071 C CA . GLY A 1 267 ? 2.283 2.105 -10.034 1.00 92.56 267 GLY A CA 1
ATOM 2072 C C . GLY A 1 267 ? 2.427 3.300 -10.960 1.00 92.56 267 GLY A C 1
ATOM 2073 O O . GLY A 1 267 ? 1.708 3.395 -11.962 1.00 92.56 267 GLY A O 1
ATOM 2074 N N . LYS A 1 268 ? 3.332 4.212 -10.586 1.00 93.56 268 LYS A N 1
ATOM 2075 C CA . LYS A 1 268 ? 3.721 5.406 -11.338 1.00 93.56 268 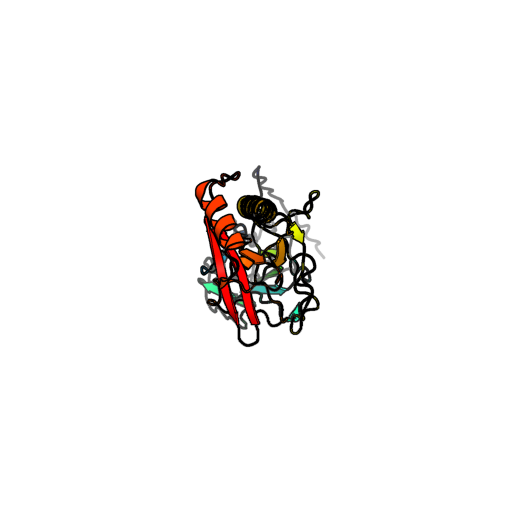LYS A CA 1
ATOM 2076 C C . LYS A 1 268 ? 5.204 5.433 -11.710 1.00 93.56 268 LYS A C 1
ATOM 2078 O O . LYS A 1 268 ? 5.692 6.482 -12.112 1.00 93.56 268 LYS A O 1
ATOM 2083 N N . ALA A 1 269 ? 5.889 4.302 -11.618 1.00 92.88 269 ALA A N 1
ATOM 2084 C CA . ALA A 1 269 ? 7.247 4.156 -12.110 1.00 92.88 269 ALA A CA 1
ATOM 2085 C C . ALA A 1 269 ? 7.467 2.795 -12.762 1.00 92.88 269 ALA A C 1
ATOM 2087 O O . ALA A 1 269 ? 6.696 1.855 -12.531 1.00 92.88 269 ALA A O 1
ATOM 2088 N N . ALA A 1 270 ? 8.500 2.736 -13.594 1.00 94.06 270 ALA A N 1
ATOM 2089 C CA . ALA A 1 270 ? 9.023 1.511 -14.164 1.00 94.06 270 ALA A CA 1
ATOM 2090 C C . ALA A 1 270 ? 10.537 1.612 -14.358 1.00 94.06 270 ALA A C 1
ATOM 2092 O O . ALA A 1 270 ? 11.030 2.612 -14.890 1.00 94.06 270 ALA A O 1
ATOM 2093 N N . ASP A 1 271 ? 11.240 0.541 -14.021 1.00 92.69 271 ASP A N 1
ATOM 2094 C CA . ASP A 1 271 ? 12.630 0.335 -14.390 1.00 92.69 271 ASP A CA 1
ATOM 2095 C C . ASP A 1 271 ? 12.720 -0.242 -15.801 1.00 92.69 271 ASP A C 1
ATOM 2097 O O . ASP A 1 271 ? 11.901 -1.063 -16.223 1.00 92.69 271 ASP A O 1
ATOM 2101 N N . ILE A 1 272 ? 13.745 0.178 -16.533 1.00 93.38 272 ILE A N 1
ATOM 2102 C CA . ILE A 1 272 ? 14.023 -0.266 -17.895 1.00 93.38 272 ILE A CA 1
ATOM 2103 C C . ILE A 1 272 ? 15.330 -1.063 -17.905 1.00 93.38 272 ILE A C 1
ATOM 2105 O O . ILE A 1 272 ? 16.328 -0.666 -17.296 1.00 93.38 272 ILE A O 1
ATOM 2109 N N . ASP A 1 273 ? 15.317 -2.194 -18.614 1.00 88.00 273 ASP A N 1
ATOM 2110 C CA . ASP A 1 273 ? 16.456 -3.097 -18.772 1.00 88.00 273 ASP A CA 1
ATOM 2111 C C . ASP A 1 273 ? 17.731 -2.373 -19.218 1.00 88.00 273 ASP A C 1
ATOM 2113 O O . ASP A 1 273 ? 17.724 -1.427 -20.014 1.00 88.00 273 ASP A O 1
ATOM 2117 N N . ARG A 1 274 ? 18.862 -2.951 -18.807 1.00 75.38 274 ARG A N 1
ATOM 2118 C CA . ARG A 1 274 ? 20.166 -2.631 -19.379 1.00 75.38 274 ARG A CA 1
ATOM 2119 C C . ARG A 1 274 ? 20.329 -3.374 -20.699 1.00 75.38 274 ARG A C 1
ATOM 2121 O O . ARG A 1 274 ? 20.493 -4.589 -20.737 1.00 75.38 274 ARG A O 1
ATOM 2128 N N . ASP A 1 275 ? 20.350 -2.623 -21.781 1.00 79.00 275 ASP A N 1
ATOM 2129 C CA . ASP A 1 275 ? 20.701 -3.066 -23.133 1.00 79.00 275 ASP A CA 1
ATOM 2130 C C . ASP A 1 275 ? 22.197 -2.856 -23.443 1.00 79.00 275 ASP A C 1
ATOM 2132 O O . ASP A 1 275 ? 22.609 -2.888 -24.600 1.00 79.00 275 ASP A O 1
ATOM 2136 N N . GLY A 1 276 ? 23.013 -2.619 -22.409 1.00 80.38 276 GLY A N 1
ATOM 2137 C CA . GLY A 1 276 ? 24.426 -2.262 -22.546 1.00 80.38 276 GLY A CA 1
ATOM 2138 C C . GLY A 1 276 ? 24.672 -0.786 -22.878 1.00 80.38 276 GLY A C 1
ATOM 2139 O O . GLY A 1 276 ? 25.829 -0.406 -23.034 1.00 80.38 276 GLY A O 1
ATOM 2140 N N . ILE A 1 277 ? 23.622 0.041 -22.960 1.00 84.69 277 ILE A N 1
ATOM 2141 C CA . ILE A 1 277 ? 23.729 1.497 -23.097 1.00 84.69 277 ILE A CA 1
ATOM 2142 C C . ILE A 1 277 ? 23.473 2.140 -21.735 1.00 84.69 277 ILE A C 1
ATOM 2144 O O . ILE A 1 277 ? 22.453 1.870 -21.095 1.00 84.69 277 ILE A O 1
ATOM 2148 N N . ASN A 1 278 ? 24.383 3.010 -21.297 1.00 87.81 278 ASN A N 1
ATOM 2149 C CA . ASN A 1 278 ? 24.186 3.790 -20.078 1.00 87.81 278 ASN A CA 1
ATOM 2150 C C . ASN A 1 278 ? 22.969 4.706 -20.225 1.00 87.81 278 ASN A C 1
ATOM 2152 O O . ASN A 1 278 ? 22.724 5.252 -21.296 1.00 87.81 278 ASN A O 1
ATOM 2156 N N . CYS A 1 279 ? 22.236 4.939 -19.137 1.00 89.75 279 CYS A N 1
ATOM 2157 C CA . CYS A 1 279 ? 21.054 5.803 -19.171 1.00 89.75 279 CYS A CA 1
ATOM 2158 C C . CYS A 1 279 ? 21.323 7.201 -19.763 1.00 89.75 279 CYS A C 1
ATOM 2160 O O . CYS A 1 279 ? 20.519 7.695 -20.548 1.00 89.75 279 CYS A O 1
ATOM 2162 N N . GLU A 1 280 ? 22.462 7.816 -19.430 1.00 90.31 280 GLU A N 1
ATOM 2163 C CA . GLU A 1 280 ? 22.828 9.156 -19.918 1.00 90.31 280 GLU A CA 1
ATOM 2164 C C . GLU A 1 280 ? 23.149 9.186 -21.420 1.00 90.31 280 GLU A C 1
ATOM 2166 O O . GLU A 1 280 ? 22.989 10.224 -22.063 1.00 90.31 280 GLU A O 1
ATOM 2171 N N . ASP A 1 281 ? 23.552 8.040 -21.971 1.00 91.88 281 ASP A N 1
ATOM 2172 C CA . ASP A 1 281 ? 23.928 7.876 -23.374 1.00 91.88 281 ASP A CA 1
ATOM 2173 C C . ASP A 1 281 ? 22.744 7.403 -24.244 1.00 91.88 281 ASP A C 1
ATOM 2175 O O . ASP A 1 281 ? 22.837 7.409 -25.472 1.00 91.88 281 ASP A O 1
ATOM 2179 N N . ASP A 1 282 ? 21.612 7.014 -23.641 1.00 94.12 282 ASP A N 1
ATOM 2180 C CA . ASP A 1 282 ? 20.429 6.523 -24.360 1.00 94.12 282 ASP A CA 1
ATOM 2181 C C . ASP A 1 282 ? 19.536 7.675 -24.855 1.00 94.12 282 ASP A C 1
ATOM 2183 O O . ASP A 1 282 ? 18.426 7.930 -24.368 1.00 94.12 282 ASP A O 1
ATOM 2187 N N . ALA A 1 283 ? 20.058 8.411 -25.840 1.00 95.56 283 ALA A N 1
ATOM 2188 C CA . ALA A 1 283 ? 19.366 9.536 -26.462 1.00 95.56 283 ALA A CA 1
ATOM 2189 C C . ALA A 1 283 ? 18.028 9.128 -27.107 1.00 95.56 283 ALA A C 1
ATOM 2191 O O . ALA A 1 283 ? 17.079 9.917 -27.086 1.00 95.56 283 ALA A O 1
ATOM 2192 N N . ASP A 1 284 ? 17.937 7.901 -27.626 1.00 96.19 284 ASP A N 1
ATOM 2193 C CA . ASP A 1 284 ? 16.738 7.377 -28.281 1.00 96.19 284 ASP A CA 1
ATOM 2194 C C . ASP A 1 284 ? 15.615 7.143 -27.263 1.00 96.19 284 ASP A C 1
ATOM 2196 O O . ASP A 1 284 ? 14.473 7.558 -27.487 1.00 96.19 284 ASP A O 1
ATOM 2200 N N . LEU A 1 285 ? 15.930 6.565 -26.096 1.00 96.25 285 LEU A N 1
ATOM 2201 C CA . LEU A 1 285 ? 14.962 6.435 -25.003 1.00 96.25 285 LEU A CA 1
ATOM 2202 C C . LEU A 1 285 ? 14.527 7.807 -24.481 1.00 96.25 285 LEU A C 1
ATOM 2204 O O . LEU A 1 285 ? 13.334 8.047 -24.269 1.00 96.25 285 LEU A O 1
ATOM 2208 N N . ALA A 1 286 ? 15.471 8.735 -24.310 1.00 96.25 286 ALA A N 1
ATOM 2209 C CA . ALA A 1 286 ? 15.153 10.093 -23.886 1.00 96.25 286 ALA A CA 1
ATOM 2210 C C . ALA A 1 286 ? 14.210 10.799 -24.881 1.00 96.25 286 ALA A C 1
ATOM 2212 O O . ALA A 1 286 ? 13.291 11.515 -24.468 1.00 96.25 286 ALA A O 1
ATOM 2213 N N . GLU A 1 287 ? 14.400 10.594 -26.185 1.00 96.69 287 GLU A N 1
ATOM 2214 C CA . GLU A 1 287 ? 13.524 11.141 -27.221 1.00 96.69 287 GLU A CA 1
ATOM 2215 C C . GLU A 1 287 ? 12.151 10.455 -27.243 1.00 96.69 287 GLU A C 1
ATOM 2217 O O . GLU A 1 287 ? 11.130 11.139 -27.357 1.00 96.69 287 GLU A O 1
ATOM 2222 N N . ALA A 1 288 ? 12.083 9.138 -27.031 1.00 96.62 288 ALA A N 1
ATOM 2223 C CA . ALA A 1 288 ? 10.817 8.419 -26.880 1.00 96.62 288 ALA A CA 1
ATOM 2224 C C . ALA A 1 288 ? 9.983 8.946 -25.696 1.00 96.62 288 ALA A C 1
ATOM 2226 O O . ALA A 1 288 ? 8.776 9.177 -25.829 1.00 96.62 288 ALA A O 1
ATOM 2227 N N . VAL A 1 289 ? 10.623 9.238 -24.559 1.00 96.12 289 VAL A N 1
ATOM 2228 C CA . VAL A 1 289 ? 9.964 9.861 -23.398 1.00 96.12 289 VAL A CA 1
ATOM 2229 C C . VAL A 1 289 ? 9.449 11.268 -23.733 1.00 96.12 289 VAL A C 1
ATOM 2231 O O . VAL A 1 289 ? 8.299 11.603 -23.430 1.00 96.12 289 VAL A O 1
ATOM 2234 N N . LYS A 1 290 ? 10.254 12.105 -24.405 1.00 95.88 290 LYS A N 1
ATOM 2235 C CA . LYS A 1 290 ? 9.823 13.449 -24.847 1.00 95.88 290 LYS A CA 1
ATOM 2236 C C . LYS A 1 290 ? 8.657 13.386 -25.829 1.00 95.88 290 LYS A C 1
ATOM 2238 O O . LYS A 1 290 ? 7.744 14.210 -25.737 1.00 95.88 290 LYS A O 1
ATOM 2243 N N . PHE A 1 291 ? 8.671 12.418 -26.743 1.00 95.19 291 PHE A N 1
ATOM 2244 C CA . PHE A 1 291 ? 7.592 12.193 -27.695 1.00 95.19 291 PHE A CA 1
ATOM 2245 C C . PHE A 1 291 ? 6.265 11.950 -26.969 1.00 95.19 291 PHE A C 1
ATOM 2247 O O . PHE A 1 291 ? 5.280 12.632 -27.256 1.00 95.19 291 PHE A O 1
ATOM 2254 N N . VAL A 1 292 ? 6.241 11.052 -25.978 1.00 93.50 292 VAL A N 1
ATOM 2255 C CA . VAL A 1 292 ? 5.024 10.765 -25.201 1.00 93.50 292 VAL A CA 1
ATOM 2256 C C . VAL A 1 292 ? 4.580 11.969 -24.373 1.00 93.50 292 VAL A C 1
ATOM 2258 O O . VAL A 1 292 ? 3.393 12.279 -24.359 1.00 93.50 292 VAL A O 1
ATOM 2261 N N . ASN A 1 293 ? 5.501 12.738 -23.793 1.00 93.31 293 ASN A N 1
ATOM 2262 C CA . ASN A 1 293 ? 5.142 13.986 -23.108 1.00 93.31 293 ASN A CA 1
ATOM 2263 C C . ASN A 1 293 ? 4.503 15.031 -24.032 1.00 93.31 293 ASN A C 1
ATOM 2265 O O . ASN A 1 293 ? 3.673 15.826 -23.590 1.00 93.31 293 ASN A O 1
ATOM 2269 N N . LYS A 1 294 ? 4.907 15.067 -25.306 1.00 92.62 294 LYS A N 1
ATOM 2270 C CA . LYS A 1 294 ? 4.416 16.048 -26.278 1.00 92.62 294 LYS A CA 1
ATOM 2271 C C . LYS A 1 294 ? 3.113 15.613 -26.948 1.00 92.62 294 LYS A C 1
ATOM 2273 O O . LYS A 1 294 ? 2.244 16.451 -27.180 1.00 92.62 294 LYS A O 1
ATOM 2278 N N . TYR A 1 295 ? 2.982 14.328 -27.267 1.00 90.25 295 TYR A N 1
ATOM 2279 C CA . TYR A 1 295 ? 1.919 13.814 -28.137 1.00 90.25 295 TYR A CA 1
ATOM 2280 C C . TYR A 1 295 ? 1.093 12.681 -27.523 1.00 90.25 295 TYR A C 1
ATOM 2282 O O . TYR A 1 295 ? 0.020 12.367 -28.032 1.00 90.25 295 TYR A O 1
ATOM 2290 N N . GLY A 1 296 ? 1.563 12.062 -26.440 1.00 79.44 296 GLY A N 1
ATOM 2291 C CA . GLY A 1 296 ? 0.893 10.945 -25.788 1.00 79.44 296 GLY A CA 1
ATOM 2292 C C . GLY A 1 296 ? -0.358 11.412 -25.061 1.00 79.44 296 GLY A C 1
ATOM 2293 O O . GLY A 1 296 ? -0.286 11.938 -23.955 1.00 79.44 296 GLY A O 1
ATOM 2294 N N . TYR A 1 297 ? -1.520 11.232 -25.683 1.00 75.00 297 TYR A N 1
ATOM 2295 C CA . TYR A 1 297 ? -2.797 11.287 -24.982 1.00 75.00 297 TYR A CA 1
ATOM 2296 C C . TYR A 1 297 ? -3.226 9.859 -24.665 1.00 75.00 297 TYR A C 1
ATOM 2298 O O . TYR A 1 297 ? -3.464 9.063 -25.572 1.00 75.00 297 TYR A O 1
ATOM 2306 N N . VAL A 1 298 ? -3.326 9.531 -23.381 1.00 66.12 298 VAL A N 1
ATOM 2307 C CA . VAL A 1 298 ? -3.857 8.247 -22.916 1.00 66.12 298 VAL A CA 1
ATOM 2308 C C . VAL A 1 298 ? -5.179 8.487 -22.194 1.00 66.12 298 VAL A C 1
ATOM 2310 O O . VAL A 1 298 ? -5.473 9.592 -21.732 1.00 66.12 298 VAL A O 1
ATOM 2313 N N . SER A 1 299 ? -6.022 7.458 -22.118 1.00 62.47 299 SER A N 1
ATOM 2314 C CA . SER A 1 299 ? -7.280 7.538 -21.371 1.00 62.47 299 SER A CA 1
ATOM 2315 C C . SER A 1 299 ? -6.996 7.954 -19.920 1.00 62.47 299 SER A C 1
ATOM 2317 O O . SER A 1 299 ? -6.350 7.210 -19.184 1.00 62.47 299 SER A O 1
ATOM 2319 N N . GLY A 1 300 ? -7.455 9.146 -19.521 1.00 64.31 300 GLY A N 1
ATOM 2320 C CA . GLY A 1 300 ? -7.202 9.729 -18.195 1.00 64.31 300 GLY A CA 1
ATOM 2321 C C . GLY A 1 300 ? -6.268 10.949 -18.165 1.00 64.31 300 GLY A C 1
ATOM 2322 O O . GLY A 1 300 ? -6.101 11.533 -17.099 1.00 64.31 300 GLY A O 1
ATOM 2323 N N . GLY A 1 301 ? -5.705 11.372 -19.304 1.00 73.69 301 GLY A N 1
ATOM 2324 C CA . GLY A 1 301 ? -4.886 12.587 -19.427 1.00 73.69 301 GLY A CA 1
ATOM 2325 C C . GLY A 1 301 ? -3.508 12.327 -20.038 1.00 73.69 301 GLY A C 1
ATOM 2326 O O . GLY A 1 301 ? -3.221 11.225 -20.491 1.00 73.69 301 GLY A O 1
ATOM 2327 N N . GLN A 1 302 ? -2.650 13.350 -20.067 1.00 76.44 302 GLN A N 1
ATOM 2328 C CA . GLN A 1 302 ? -1.249 13.207 -20.481 1.00 76.44 302 GLN A CA 1
ATOM 2329 C C . GLN A 1 302 ? -0.382 12.991 -19.232 1.00 76.44 302 GLN A C 1
ATOM 2331 O O . GLN A 1 302 ? -0.116 13.970 -18.526 1.00 76.44 302 GLN A O 1
ATOM 2336 N N . PRO A 1 303 ? 0.027 11.751 -18.902 1.00 80.12 303 PRO A N 1
ATOM 2337 C CA . PRO A 1 303 ? 0.962 11.530 -17.813 1.00 80.12 303 PRO A CA 1
ATOM 2338 C C . PRO A 1 303 ? 2.302 12.156 -18.196 1.00 80.12 303 PRO A C 1
ATOM 2340 O O . PRO A 1 303 ? 2.768 12.003 -19.327 1.00 80.12 303 PRO A O 1
ATOM 2343 N N . LYS A 1 304 ? 2.920 12.880 -17.261 1.00 90.81 304 LYS A N 1
ATOM 2344 C CA . LYS A 1 304 ? 4.240 13.471 -17.504 1.00 90.81 304 LYS A CA 1
ATOM 2345 C C . LYS A 1 304 ? 5.311 12.467 -17.118 1.00 90.81 304 LYS A C 1
ATOM 2347 O O . LYS A 1 304 ? 5.579 12.298 -15.931 1.00 90.81 304 LYS A O 1
ATOM 2352 N N . ALA A 1 305 ? 5.894 11.830 -18.124 1.00 94.12 305 ALA A N 1
ATOM 2353 C CA . ALA A 1 305 ? 6.991 10.890 -17.985 1.00 94.12 305 ALA A CA 1
ATOM 2354 C C . ALA A 1 305 ? 8.326 11.629 -17.798 1.00 94.12 305 ALA A C 1
ATOM 2356 O O . ALA A 1 305 ? 8.595 12.642 -18.451 1.00 94.12 305 ALA A O 1
ATOM 2357 N N . LYS A 1 306 ? 9.193 11.117 -16.933 1.00 94.19 306 LYS A N 1
ATOM 2358 C CA . LYS A 1 306 ? 10.534 11.645 -16.695 1.00 94.19 306 LYS A CA 1
ATOM 2359 C C . LYS A 1 306 ? 11.516 10.482 -16.646 1.00 94.19 306 LYS A C 1
ATOM 2361 O O . LYS A 1 306 ? 11.413 9.643 -15.763 1.00 94.19 306 LYS A O 1
ATOM 2366 N N . LEU A 1 307 ? 12.470 10.466 -17.576 1.00 93.81 307 LEU A N 1
ATOM 2367 C CA . LEU A 1 307 ? 13.607 9.551 -17.512 1.00 93.81 307 LEU A CA 1
ATOM 2368 C C . LEU A 1 307 ? 14.556 10.025 -16.405 1.00 93.81 307 LEU A C 1
ATOM 2370 O O . LEU A 1 307 ? 14.993 11.180 -16.405 1.00 93.81 307 LEU A O 1
ATOM 2374 N N . LEU A 1 308 ? 14.833 9.140 -15.460 1.00 91.25 308 LEU A N 1
ATOM 2375 C CA . LEU A 1 308 ? 15.784 9.291 -14.376 1.00 91.25 308 LEU A CA 1
ATOM 2376 C C . LEU A 1 308 ? 16.920 8.298 -14.603 1.00 91.25 308 LEU A C 1
ATOM 2378 O O . LEU A 1 308 ? 16.689 7.118 -14.859 1.00 91.25 308 LEU A O 1
ATOM 2382 N N . CYS A 1 309 ? 18.142 8.808 -14.512 1.00 89.00 309 CYS A N 1
ATOM 2383 C CA . CYS A 1 309 ? 19.348 8.002 -14.554 1.00 89.00 309 CYS A CA 1
ATOM 2384 C C . CYS A 1 309 ? 19.865 7.868 -13.129 1.00 89.00 309 CYS A C 1
ATOM 2386 O O . CYS A 1 309 ? 20.392 8.829 -12.563 1.00 89.00 309 CYS A O 1
ATOM 2388 N N . GLU A 1 310 ? 19.645 6.703 -12.528 1.00 79.94 310 GLU A N 1
ATOM 2389 C CA . GLU A 1 310 ? 20.075 6.442 -11.161 1.00 79.94 310 GLU A CA 1
ATOM 2390 C C . GLU A 1 310 ? 21.506 5.900 -11.146 1.00 79.94 310 GLU A C 1
ATOM 2392 O O . GLU A 1 310 ? 21.847 4.937 -11.840 1.00 79.94 310 GLU A O 1
ATOM 2397 N N . HIS A 1 311 ? 22.343 6.532 -10.322 1.00 73.19 311 HIS A N 1
ATOM 2398 C CA . HIS A 1 311 ? 23.719 6.121 -10.059 1.00 73.19 311 HIS A CA 1
ATOM 2399 C C . HIS A 1 311 ? 23.786 5.536 -8.647 1.00 73.19 311 HIS A C 1
ATOM 2401 O O . HIS A 1 311 ? 23.768 6.275 -7.662 1.00 73.19 311 HIS A O 1
ATOM 2407 N N . GLY A 1 312 ? 23.815 4.208 -8.539 1.00 59.75 312 GLY A N 1
ATOM 2408 C CA . GLY A 1 312 ? 23.918 3.496 -7.264 1.00 59.75 312 GLY A CA 1
ATOM 2409 C C . GLY A 1 312 ? 25.344 3.021 -6.982 1.00 59.75 312 GLY A C 1
ATOM 2410 O O . GLY A 1 312 ? 26.127 2.773 -7.898 1.00 59.75 312 GLY A O 1
ATOM 2411 N N . ILE A 1 313 ? 25.695 2.842 -5.703 1.00 48.66 313 ILE A N 1
ATOM 2412 C CA . ILE A 1 313 ? 26.963 2.200 -5.320 1.00 48.66 313 ILE A CA 1
ATOM 2413 C C . ILE A 1 313 ? 26.918 0.747 -5.816 1.00 48.66 313 ILE A C 1
ATOM 2415 O O . ILE A 1 313 ? 26.157 -0.055 -5.287 1.00 48.66 313 ILE A O 1
ATOM 2419 N N . GLY A 1 314 ? 27.710 0.424 -6.842 1.00 53.84 314 GLY A N 1
ATOM 2420 C CA . GLY A 1 314 ? 27.705 -0.895 -7.494 1.00 53.84 314 GLY A CA 1
ATOM 2421 C C . GLY A 1 314 ? 26.722 -1.029 -8.663 1.00 53.84 314 GLY A C 1
ATOM 2422 O O . GLY A 1 314 ? 26.672 -2.079 -9.300 1.00 53.84 314 GLY A O 1
ATOM 2423 N N . PHE A 1 315 ? 25.989 0.036 -8.994 1.00 53.47 315 PHE A N 1
ATOM 2424 C CA . PHE A 1 315 ? 24.998 0.042 -10.059 1.00 53.47 315 PHE A CA 1
ATOM 2425 C C . PHE A 1 315 ? 25.186 1.269 -10.956 1.00 53.47 315 PHE A C 1
ATOM 2427 O O . PHE A 1 315 ? 24.590 2.321 -10.734 1.00 53.47 315 PHE A O 1
ATOM 2434 N N . GLU A 1 316 ? 26.023 1.133 -11.982 1.00 54.62 316 GLU A N 1
ATOM 2435 C CA . GLU A 1 316 ? 26.139 2.152 -13.028 1.00 54.62 316 GLU A CA 1
ATOM 2436 C C . GLU A 1 316 ? 24.871 2.149 -13.906 1.00 54.62 316 GLU A C 1
ATOM 2438 O O . GLU A 1 316 ? 24.536 1.135 -14.524 1.00 54.62 316 GLU A O 1
ATOM 2443 N N . GLY A 1 317 ? 24.169 3.290 -13.936 1.00 63.25 317 GLY A N 1
ATOM 2444 C CA . GLY A 1 317 ? 23.293 3.701 -15.035 1.00 63.25 317 GLY A CA 1
ATOM 2445 C C . GLY A 1 317 ? 21.933 3.011 -15.166 1.00 63.25 317 GLY A C 1
ATOM 2446 O O . GLY A 1 317 ? 21.537 2.713 -16.295 1.00 63.25 317 GLY A O 1
ATOM 2447 N N . PHE A 1 318 ? 21.196 2.777 -14.073 1.00 79.50 318 PHE A N 1
ATOM 2448 C CA . PHE A 1 318 ? 19.809 2.311 -14.201 1.00 79.50 318 PHE A CA 1
ATOM 2449 C C . PHE A 1 318 ? 18.937 3.361 -14.896 1.00 79.50 318 PHE A C 1
ATOM 2451 O O . PHE A 1 318 ? 19.007 4.554 -14.595 1.00 79.50 318 PHE A O 1
ATOM 2458 N N . LYS A 1 319 ? 18.118 2.888 -15.837 1.00 90.75 319 LYS A N 1
ATOM 2459 C CA . LYS A 1 319 ? 17.116 3.677 -16.547 1.00 90.75 319 LYS A CA 1
ATOM 2460 C C . LYS A 1 319 ? 15.796 3.505 -15.815 1.00 90.75 319 LYS A C 1
ATOM 2462 O O . LYS A 1 319 ? 15.280 2.396 -15.743 1.00 90.75 319 LYS A O 1
ATOM 2467 N N . HIS A 1 320 ? 15.253 4.595 -15.308 1.00 91.69 320 HIS A N 1
ATOM 2468 C CA . HIS A 1 320 ? 14.013 4.594 -14.550 1.00 91.69 320 HIS A CA 1
ATOM 2469 C C . HIS A 1 320 ? 13.067 5.643 -15.127 1.00 91.69 320 HIS A C 1
ATOM 2471 O O . HIS A 1 320 ? 13.496 6.748 -15.457 1.00 91.69 320 HIS A O 1
ATOM 2477 N N . ILE A 1 321 ? 11.784 5.327 -15.289 1.00 93.75 321 ILE A N 1
ATOM 2478 C CA . ILE A 1 321 ? 10.799 6.262 -15.840 1.00 93.75 321 ILE A CA 1
ATOM 2479 C C . ILE A 1 321 ? 9.714 6.536 -14.811 1.00 93.75 321 ILE A C 1
ATOM 2481 O O . ILE A 1 321 ? 8.901 5.671 -14.501 1.00 93.75 321 ILE A O 1
ATOM 2485 N N . ASP A 1 322 ? 9.670 7.788 -14.375 1.00 93.00 322 ASP A N 1
ATOM 2486 C CA . ASP A 1 322 ? 8.725 8.314 -13.398 1.00 93.00 322 ASP A CA 1
ATOM 2487 C C . ASP A 1 322 ? 7.544 9.010 -14.082 1.00 93.00 322 ASP A C 1
ATOM 2489 O O . ASP A 1 322 ? 7.736 9.777 -15.027 1.00 93.00 322 ASP A O 1
ATOM 2493 N N . PHE A 1 323 ? 6.323 8.822 -13.579 1.00 92.31 323 PHE A N 1
ATOM 2494 C CA . PHE A 1 323 ? 5.111 9.445 -14.117 1.00 92.31 323 PHE A CA 1
ATOM 2495 C C . PHE A 1 323 ? 4.418 10.322 -13.068 1.00 92.31 323 PHE A C 1
ATOM 2497 O O . PHE A 1 323 ? 4.112 9.867 -11.968 1.00 92.31 323 PHE A O 1
ATOM 2504 N N . ASN A 1 324 ? 4.100 11.571 -13.423 1.00 87.75 324 ASN A N 1
ATOM 2505 C CA . ASN A 1 324 ? 3.294 12.474 -12.583 1.00 87.75 324 ASN A CA 1
ATOM 2506 C C . ASN A 1 324 ? 1.837 12.539 -13.041 1.00 87.75 324 ASN A C 1
ATOM 2508 O O . ASN A 1 324 ? 1.621 12.840 -14.241 1.00 87.75 324 ASN A O 1
#

Foldseek 3Di:
DDDDDFDFDDDDPDDDDDDDWPFDDGWGDHPVATQEKTWGWGWDQFPLAQDFPDWGKIKIKTWIARPVVRWTDKKKKKKFKAFDCWQLQFNDDSVPQDAAAKDKDAAPDWDPPDRGMIIHINNRHMMIIMGGGALRWGKMKMKMKIFADPPHFYGPPAPDRGMRMDIDMRGHFHPQKDAQDADPVQLAGEAECPPPVQQPTDRVAFRIAHQLQSQLVSQLSNQLCVVPVHHKYWYGAARNRAGADDRNNPSFHPQPPDGRRDNSSHRFKIWIDCPVAALVRPVSSVVSLVCQQVPNDTVPGRWRKDWDFDDDDVDTHITMIGTD